Protein AF-A0A6G1EBP2-F1 (afdb_monomer)

Organism: NCBI:txid110450

Nearest PDB structures (foldseek):
  8any-assembly1_J  TM=9.163E-01  e=1.033E-16  Homo sapiens
  6ydw-assembly1_BK  TM=9.156E-01  e=3.494E-16  Sus scrofa
  4v19-assembly1_K  TM=8.948E-01  e=1.352E-14  Sus scrofa
  8fmw-assembly1_AK  TM=9.357E-01  e=6.198E-14  Borreliella burgdorferi B31
  8pk0-assembly1_J  TM=9.100E-01  e=1.624E-09  Homo sapiens

Solvent-accessible surface area (backbone atoms only — not comparable to full-atom values): 14728 Å² total; per-residue (Å²): 136,87,78,75,84,85,62,92,86,60,85,84,64,90,92,67,89,82,83,86,73,71,71,80,77,72,75,65,94,69,53,78,64,53,56,52,55,51,48,55,51,52,53,58,52,60,74,70,65,87,75,82,89,84,85,92,79,84,68,76,73,63,66,62,78,68,63,80,78,81,81,82,85,79,87,86,82,94,77,64,88,67,68,78,77,59,84,66,60,70,72,50,76,47,80,48,80,48,38,24,63,62,59,61,77,46,83,82,50,32,62,74,41,49,81,65,63,45,64,60,68,60,50,30,52,56,51,28,66,72,25,65,88,49,66,68,70,41,61,22,44,36,45,35,41,36,32,77,85,44,47,73,51,73,50,77,43,74,53,54,68,72,56,54,52,28,61,76,63,73,48,92,73,67,40,95,48,47,84,79,40,76,78,43,73,43,49,49,65,59,46,51,55,52,33,57,61,51,36,72,34,85,89,34,59,89,55,56,69,68,59,44,35,53,52,50,49,56,53,32,43,67,36,8,32,45,78,40,83,76,134

Sequence (231 aa):
PGRGPFRPDNPLEAGTVHFLLPQSIFQSESSAVDLACLMNRLTSLAGKGAAGSGANGPSPVEAVFAGKCRSSKVYGMATTLKDAALRKPVLATIRLFVPAGAARPAAPVGPALGFYRLNLMAFCKDFNSRTQKYKAETPMQVTLTAYKDSTFEFVVKSPSVAWFLKKAAGIKTASSRPGHTVVSSLTLRHVYEIAKLKQSDPYCKHMSLEALCKSIIGTANSLGIEIVKDL

InterPro domains:
  IPR000911 Ribosomal protein uL11 [MF_00736] (90-229)
  IPR000911 Ribosomal protein uL11 [PTHR11661] (87-228)
  IPR000911 Ribosomal protein uL11 [SM00649] (94-228)
  IPR000911 Ribosomal protein uL11 [cd00349] (109-227)
  IPR006519 Large ribosomal subunit protein uL11, bacteria [TIGR01632] (88-229)
  IPR020783 Large ribosomal subunit protein uL11, C-terminal [PF00298] (157-227)
  IPR020784 Large ribosomal subunit protein uL11, N-terminal [PF03946] (94-152)
  IPR036769 Large ribosomal subunit protein uL11, C-terminal domain superfamily [G3DSA:1.10.10.250] (155-228)
  IPR036769 Large ribosomal subunit protein uL11, C-terminal domain superfamily [SSF46906] (153-227)
  IPR036796 Large ribosomal subunit protein uL11, N-terminal domain superfamily [G3DSA:3.30.1550.10] (87-154)
  IPR036796 Large ribosomal subunit protein uL11, N-terminal domain superfamily [SSF54747] (88-157)

Structure (mmCIF, N/CA/C/O backbone):
data_AF-A0A6G1EBP2-F1
#
_entry.id   AF-A0A6G1EBP2-F1
#
loop_
_atom_site.group_PDB
_atom_site.id
_atom_site.type_symbol
_atom_site.label_atom_id
_atom_site.label_alt_id
_atom_site.label_comp_id
_atom_site.label_asym_id
_atom_site.label_entity_id
_atom_site.label_seq_id
_atom_site.pdbx_PDB_ins_code
_atom_site.Cartn_x
_atom_site.Cartn_y
_atom_site.Cartn_z
_atom_site.occupancy
_atom_site.B_iso_or_equiv
_atom_site.auth_seq_id
_atom_site.auth_comp_id
_atom_site.auth_asym_id
_atom_site.auth_atom_id
_atom_site.pdbx_PDB_model_num
ATOM 1 N N . PRO A 1 1 ? 30.871 26.037 40.327 1.00 36.53 1 PRO A N 1
ATOM 2 C CA . PRO A 1 1 ? 31.398 24.914 39.512 1.00 36.53 1 PRO A CA 1
ATOM 3 C C . PRO A 1 1 ? 30.316 23.844 39.279 1.00 36.53 1 PRO A C 1
ATOM 5 O O . PRO A 1 1 ? 29.970 23.108 40.198 1.00 36.53 1 PRO A O 1
ATOM 8 N N . GLY A 1 2 ? 29.720 23.817 38.084 1.00 44.97 2 GLY A N 1
ATOM 9 C CA . GLY A 1 2 ? 28.589 22.929 37.794 1.00 44.97 2 GLY A CA 1
ATOM 10 C C . GLY A 1 2 ? 28.989 21.453 37.738 1.00 44.97 2 GLY A C 1
ATOM 11 O O . GLY A 1 2 ? 29.939 21.097 37.044 1.00 44.97 2 GLY A O 1
ATOM 12 N N . ARG A 1 3 ? 28.230 20.588 38.421 1.00 47.72 3 ARG A N 1
ATOM 13 C CA . ARG A 1 3 ? 28.176 19.159 38.086 1.00 47.72 3 ARG A CA 1
ATOM 14 C C . ARG A 1 3 ? 27.095 18.971 37.019 1.00 47.72 3 ARG A C 1
ATOM 16 O O . ARG A 1 3 ? 25.998 19.505 37.160 1.00 47.72 3 ARG A O 1
ATOM 23 N N . GLY A 1 4 ? 27.429 18.256 35.945 1.00 54.91 4 GLY A N 1
ATOM 24 C CA . GLY A 1 4 ? 26.471 17.887 34.899 1.00 54.91 4 GLY A CA 1
ATOM 25 C C . GLY A 1 4 ? 25.414 16.885 35.391 1.00 54.91 4 GLY A C 1
ATOM 26 O O . GLY A 1 4 ? 25.456 16.475 36.555 1.00 54.91 4 GLY A O 1
ATOM 27 N N . PRO A 1 5 ? 24.474 16.467 34.521 1.00 56.97 5 PRO A N 1
ATOM 28 C CA . PRO A 1 5 ? 23.439 15.502 34.883 1.00 56.97 5 PRO A CA 1
ATOM 29 C C . PRO A 1 5 ? 24.042 14.207 35.446 1.00 56.97 5 PRO A C 1
ATOM 31 O O . PRO A 1 5 ? 25.059 13.708 34.959 1.00 56.97 5 PRO A O 1
ATOM 34 N N . PHE A 1 6 ? 23.403 13.688 36.497 1.00 52.94 6 PHE A N 1
ATOM 35 C CA . PHE A 1 6 ? 23.875 12.541 37.271 1.00 52.94 6 PHE A CA 1
ATOM 36 C C . PHE A 1 6 ? 24.000 11.296 36.376 1.00 52.94 6 PHE A C 1
ATOM 38 O O . PHE A 1 6 ? 23.053 10.936 35.675 1.00 52.94 6 PHE A O 1
ATOM 45 N N . ARG A 1 7 ? 25.168 10.644 36.388 1.00 57.47 7 ARG A N 1
ATOM 46 C CA . ARG A 1 7 ? 25.394 9.368 35.690 1.00 57.47 7 ARG A CA 1
ATOM 47 C C . ARG A 1 7 ? 25.041 8.197 36.617 1.00 57.47 7 ARG A C 1
ATOM 49 O O . ARG A 1 7 ? 25.225 8.342 37.826 1.00 57.47 7 ARG A O 1
ATOM 56 N N . PRO A 1 8 ? 24.554 7.063 36.080 1.00 56.25 8 PRO A N 1
ATOM 57 C CA . PRO A 1 8 ? 24.099 5.928 36.890 1.00 56.25 8 PRO A CA 1
ATOM 58 C C . PRO A 1 8 ? 25.212 5.264 37.718 1.00 56.25 8 PRO A C 1
ATOM 60 O O . PRO A 1 8 ? 24.904 4.604 38.701 1.00 56.25 8 PRO A O 1
ATOM 63 N N . ASP A 1 9 ? 26.481 5.474 37.358 1.00 56.81 9 ASP A N 1
ATOM 64 C CA . ASP A 1 9 ? 27.643 4.825 37.986 1.00 56.81 9 ASP A CA 1
ATOM 65 C C . ASP A 1 9 ? 28.268 5.633 39.145 1.00 56.81 9 ASP A C 1
ATOM 67 O O . ASP A 1 9 ? 29.298 5.244 39.695 1.00 56.81 9 ASP A O 1
ATOM 71 N N . ASN A 1 10 ? 27.689 6.783 39.514 1.00 59.28 10 ASN A N 1
ATOM 72 C CA . ASN A 1 10 ? 28.182 7.583 40.639 1.00 59.28 10 ASN A CA 1
ATOM 73 C C . ASN A 1 10 ? 27.798 6.929 41.985 1.00 59.28 10 ASN A C 1
ATOM 75 O O . ASN A 1 10 ? 26.625 6.595 42.169 1.00 59.28 10 ASN A O 1
ATOM 79 N N . PRO A 1 11 ? 28.724 6.811 42.959 1.00 58.03 11 PRO A N 1
ATOM 80 C CA . PRO A 1 11 ? 28.406 6.260 44.274 1.00 58.03 11 PRO A CA 1
ATOM 81 C C . PRO A 1 11 ? 27.372 7.130 45.005 1.00 58.03 11 PRO A C 1
ATOM 83 O O . PRO A 1 11 ? 27.476 8.357 45.030 1.00 58.03 11 PRO A O 1
ATOM 86 N N . LEU A 1 12 ? 26.367 6.478 45.591 1.00 59.78 12 LEU A N 1
ATOM 87 C CA . LEU A 1 12 ? 25.287 7.123 46.338 1.00 59.78 12 LEU A CA 1
ATOM 88 C C . LEU A 1 12 ? 25.767 7.478 47.752 1.00 59.78 12 LEU A C 1
ATOM 90 O O . LEU A 1 12 ? 26.186 6.594 48.499 1.00 59.78 12 LEU A O 1
ATOM 94 N N . GLU A 1 13 ? 25.676 8.751 48.139 1.00 57.00 13 GLU A N 1
ATOM 95 C CA . GLU A 1 13 ? 25.998 9.184 49.504 1.00 57.00 13 GLU A CA 1
ATOM 96 C C . GLU A 1 13 ? 24.804 8.986 50.451 1.00 57.00 13 GLU A C 1
ATOM 98 O O . GLU A 1 13 ? 23.654 9.305 50.131 1.00 57.00 13 GLU A O 1
ATOM 103 N N . ALA A 1 14 ? 25.078 8.446 51.640 1.00 54.03 14 ALA A N 1
ATOM 104 C CA . ALA A 1 14 ? 24.053 8.126 52.626 1.00 54.03 14 ALA A CA 1
ATOM 105 C C . ALA A 1 14 ? 23.357 9.395 53.151 1.00 54.03 14 ALA A C 1
ATOM 107 O O . ALA A 1 14 ? 24.009 10.334 53.599 1.00 54.03 14 ALA A O 1
ATOM 108 N N . GLY A 1 15 ? 22.020 9.399 53.128 1.00 54.75 15 GLY A N 1
ATOM 109 C CA . GLY A 1 15 ? 21.185 10.501 53.627 1.00 54.75 15 GLY A CA 1
ATOM 110 C C . GLY A 1 15 ? 20.466 11.326 52.552 1.00 54.75 15 GLY A C 1
ATOM 111 O O . GLY A 1 15 ? 19.609 12.133 52.901 1.00 54.75 15 GLY A O 1
ATOM 112 N N . THR A 1 16 ? 20.740 11.104 51.260 1.00 53.72 16 THR A N 1
ATOM 113 C CA . THR A 1 16 ? 20.068 11.826 50.160 1.00 53.72 16 THR A CA 1
ATOM 114 C C . THR A 1 16 ? 19.039 10.945 49.445 1.00 53.72 16 THR A C 1
ATOM 116 O O . THR A 1 16 ? 19.361 9.864 48.956 1.00 53.72 16 THR A O 1
ATOM 119 N N . VAL A 1 17 ? 17.787 11.409 49.345 1.00 56.31 17 VAL A N 1
ATOM 120 C CA . VAL A 1 17 ? 16.724 10.704 48.605 1.00 56.31 17 VAL A CA 1
ATOM 121 C C . VAL A 1 17 ? 16.772 11.097 47.128 1.00 56.31 17 VAL A C 1
ATOM 123 O O . VAL A 1 17 ? 16.453 12.228 46.763 1.00 56.31 17 VAL A O 1
ATOM 126 N N . HIS A 1 18 ? 17.152 10.155 46.265 1.00 58.81 18 HIS A N 1
ATOM 127 C CA . HIS A 1 18 ? 17.232 10.370 44.820 1.00 58.81 18 HIS A CA 1
ATOM 128 C C . HIS A 1 18 ? 15.955 9.902 44.106 1.00 58.81 18 HIS A C 1
ATOM 130 O O . HIS A 1 18 ? 15.662 8.709 44.051 1.00 58.81 18 HIS A O 1
ATOM 136 N N . PHE A 1 19 ? 15.222 10.836 43.497 1.00 52.41 19 PHE A N 1
ATOM 137 C CA . PHE A 1 19 ? 14.083 10.523 42.631 1.00 52.41 19 PHE A CA 1
ATOM 138 C C . PHE A 1 19 ? 14.546 10.330 41.180 1.00 52.41 19 PHE A C 1
ATOM 140 O O . PHE A 1 19 ? 14.845 11.296 40.477 1.00 52.41 19 PHE A O 1
ATOM 147 N N . LEU A 1 20 ? 14.590 9.078 40.719 1.00 56.03 20 LEU A N 1
ATOM 148 C CA . LEU A 1 20 ? 14.863 8.748 39.318 1.00 56.03 20 LEU A CA 1
ATOM 149 C C . LEU A 1 20 ? 13.600 8.950 38.469 1.00 56.03 20 LEU A C 1
ATOM 151 O O . LEU A 1 20 ? 12.700 8.112 38.449 1.00 56.03 20 LEU A O 1
ATOM 155 N N . LEU A 1 21 ? 13.544 10.072 37.753 1.00 51.44 21 LEU A N 1
ATOM 156 C CA . LEU A 1 21 ? 12.504 10.349 36.761 1.00 51.44 21 LEU A CA 1
ATOM 157 C C . LEU A 1 21 ? 12.820 9.628 35.434 1.00 51.44 21 LEU A C 1
ATOM 159 O O . LEU A 1 21 ? 13.963 9.681 34.973 1.00 51.44 21 LEU A O 1
ATOM 163 N N . PRO A 1 22 ? 11.837 8.976 34.782 1.00 42.94 22 PRO A N 1
ATOM 164 C CA . PRO A 1 22 ? 12.058 8.304 33.506 1.00 42.94 22 PRO A CA 1
ATOM 165 C C . PRO A 1 22 ? 12.397 9.308 32.392 1.00 42.94 22 PRO A C 1
ATOM 167 O O . PRO A 1 22 ? 11.785 10.372 32.274 1.00 42.94 22 PRO A O 1
ATOM 170 N N . GLN A 1 23 ? 13.346 8.936 31.524 1.00 49.16 23 GLN A N 1
ATOM 171 C CA . GLN A 1 23 ? 13.902 9.790 30.458 1.00 49.16 23 GLN A CA 1
ATOM 172 C C . GLN A 1 23 ? 12.878 10.293 29.419 1.00 49.16 23 GLN A C 1
ATOM 174 O O . GLN A 1 23 ? 13.191 11.185 28.633 1.00 49.16 23 GLN A O 1
ATOM 179 N N . SER A 1 24 ? 11.644 9.783 29.431 1.00 50.09 24 SER A N 1
ATOM 180 C CA . SER A 1 24 ? 10.549 10.194 28.544 1.00 50.09 24 SER A CA 1
ATOM 181 C C . SER A 1 24 ? 10.130 11.664 28.679 1.00 50.09 24 SER A C 1
ATOM 183 O O . SER A 1 24 ? 9.476 12.181 27.781 1.00 50.09 24 SER A O 1
ATOM 185 N N . ILE A 1 25 ? 10.505 12.353 29.764 1.00 44.62 25 ILE A N 1
ATOM 186 C CA . ILE A 1 25 ? 10.260 13.800 29.932 1.00 44.62 25 ILE A CA 1
ATOM 187 C C . ILE A 1 25 ? 11.296 14.648 29.162 1.00 44.62 25 ILE A C 1
ATOM 189 O O . ILE A 1 25 ? 11.034 15.804 28.853 1.00 44.62 25 ILE A O 1
ATOM 193 N N . PHE A 1 26 ? 12.455 14.082 28.803 1.00 42.59 26 PHE A N 1
ATOM 194 C CA . PHE A 1 26 ? 13.571 14.814 28.185 1.00 42.59 26 PHE A CA 1
ATOM 195 C C . PHE A 1 26 ? 13.628 14.725 26.647 1.00 42.59 26 PHE A C 1
ATOM 197 O O . PHE A 1 26 ? 14.563 15.238 26.038 1.00 42.59 26 PHE A O 1
ATOM 204 N N . GLN A 1 27 ? 12.638 14.091 26.006 1.00 43.72 27 GLN A N 1
ATOM 205 C CA . GLN A 1 27 ? 12.542 13.949 24.543 1.00 43.72 27 GLN A CA 1
ATOM 206 C C . GLN A 1 27 ? 11.480 14.872 23.920 1.00 43.72 27 GLN A C 1
ATOM 208 O O . GLN A 1 27 ? 10.660 14.447 23.108 1.00 43.72 27 GLN A O 1
ATOM 213 N N . SER A 1 28 ? 11.520 16.160 24.265 1.00 43.31 28 SER A N 1
ATOM 214 C CA . SER A 1 28 ? 10.982 17.213 23.399 1.00 43.31 28 SER A CA 1
ATOM 215 C C . SER A 1 28 ? 12.139 18.016 22.817 1.00 43.31 28 SER A C 1
ATOM 217 O O . SER A 1 28 ? 12.876 18.666 23.558 1.00 43.31 28 SER A O 1
ATOM 219 N N . GLU A 1 29 ? 12.278 17.989 21.494 1.00 46.41 29 GLU A N 1
ATOM 220 C CA . GLU A 1 29 ? 13.210 18.829 20.740 1.00 46.41 29 GLU A CA 1
ATOM 221 C C . GLU A 1 29 ? 12.797 20.310 20.839 1.00 46.41 29 GLU A C 1
ATOM 223 O O . GLU A 1 29 ? 12.166 20.862 19.942 1.00 46.41 29 GLU A O 1
ATOM 228 N N . SER A 1 30 ? 13.147 20.974 21.941 1.00 46.75 30 SER A N 1
ATOM 229 C CA . SER A 1 30 ? 13.201 22.435 22.005 1.00 46.75 30 SER A CA 1
ATOM 230 C C . SER A 1 30 ? 14.637 22.860 21.735 1.00 46.75 30 SER A C 1
ATOM 232 O O . SER A 1 30 ? 15.524 22.606 22.557 1.00 46.75 30 SER A O 1
ATOM 234 N N . SER A 1 31 ? 14.882 23.477 20.579 1.00 43.81 31 SER A N 1
ATOM 235 C CA . SER A 1 31 ? 16.223 23.935 20.222 1.00 43.81 31 SER A CA 1
ATOM 236 C C . SER A 1 31 ? 16.724 24.965 21.246 1.00 43.81 31 SER A C 1
ATOM 238 O O . SER A 1 31 ? 15.936 25.704 21.841 1.00 43.81 31 SER A O 1
ATOM 240 N N . ALA A 1 32 ? 18.042 25.071 21.442 1.00 50.41 32 ALA A N 1
ATOM 241 C CA . ALA A 1 32 ? 18.610 26.073 22.356 1.00 50.41 32 ALA A CA 1
ATOM 242 C C . ALA A 1 32 ? 18.236 27.525 21.968 1.00 50.41 32 ALA A C 1
ATOM 244 O O . ALA A 1 32 ? 18.259 28.423 22.810 1.00 50.41 32 ALA A O 1
ATOM 245 N N . VAL A 1 33 ? 17.843 27.741 20.707 1.00 51.41 33 VAL A N 1
ATOM 246 C CA . VAL A 1 33 ? 17.358 29.020 20.175 1.00 51.41 33 VAL A CA 1
ATOM 247 C C . VAL A 1 33 ? 15.967 29.366 20.723 1.00 51.41 33 VAL A C 1
ATOM 249 O O . VAL A 1 33 ? 15.712 30.525 21.057 1.00 51.41 33 VAL A O 1
ATOM 252 N N . ASP A 1 34 ? 15.084 28.375 20.880 1.00 49.78 34 ASP A N 1
ATOM 253 C CA . ASP A 1 34 ? 13.712 28.584 21.357 1.00 49.78 34 ASP A CA 1
ATOM 254 C C . ASP A 1 34 ? 13.680 29.006 22.827 1.00 49.78 34 ASP A C 1
ATOM 256 O O . ASP A 1 34 ? 13.001 29.974 23.169 1.00 49.78 34 ASP A O 1
ATOM 260 N N . LEU A 1 35 ? 14.466 28.355 23.693 1.00 54.72 35 LEU A N 1
ATOM 261 C CA . LEU A 1 35 ? 14.556 28.731 25.109 1.00 54.72 35 LEU A CA 1
ATOM 262 C C . LEU A 1 35 ? 15.124 30.145 25.298 1.00 54.72 35 LEU A C 1
ATOM 264 O O . LEU A 1 35 ? 14.583 30.909 26.094 1.00 54.72 35 LEU A O 1
ATOM 268 N N . ALA A 1 36 ? 16.149 30.534 24.534 1.00 53.91 36 ALA A N 1
ATOM 269 C CA . ALA A 1 36 ? 16.692 31.893 24.582 1.00 53.91 36 ALA A CA 1
ATOM 270 C C . ALA A 1 36 ? 15.679 32.944 24.083 1.00 53.91 36 ALA A C 1
ATOM 272 O O . ALA A 1 36 ? 15.511 33.997 24.703 1.00 53.91 36 ALA A O 1
ATOM 273 N N . CYS A 1 37 ? 14.949 32.657 22.998 1.00 53.19 37 CYS A N 1
ATOM 274 C CA . CYS A 1 37 ? 13.919 33.558 22.478 1.00 53.19 37 CYS A CA 1
ATOM 275 C C . CYS A 1 37 ? 12.726 33.692 23.444 1.00 53.19 37 CYS A C 1
ATOM 277 O O . CYS A 1 37 ? 12.192 34.789 23.627 1.00 53.19 37 CYS A O 1
ATOM 279 N N . LEU A 1 38 ? 12.333 32.596 24.099 1.00 54.25 38 LEU A N 1
ATOM 280 C CA . LEU A 1 38 ? 11.244 32.557 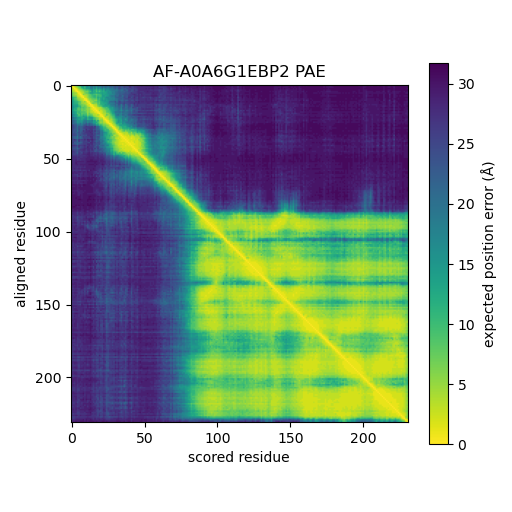25.074 1.00 54.25 38 LEU A CA 1
ATOM 281 C C . LEU A 1 38 ? 11.632 33.296 26.365 1.00 54.25 38 LEU A C 1
ATOM 283 O O . LEU A 1 38 ? 10.852 34.123 26.838 1.00 54.25 38 LEU A O 1
ATOM 287 N N . MET A 1 39 ? 12.858 33.109 26.867 1.00 62.12 39 MET A N 1
ATOM 288 C CA . MET A 1 39 ? 13.383 33.875 28.005 1.00 62.12 39 MET A CA 1
ATOM 289 C C . MET A 1 39 ? 13.427 35.376 27.703 1.00 62.12 39 MET A C 1
ATOM 291 O O . MET A 1 39 ? 12.854 36.153 28.460 1.00 62.12 39 MET A O 1
ATOM 295 N N . ASN A 1 40 ? 13.968 35.792 26.553 1.00 64.25 40 ASN A N 1
ATOM 296 C CA . ASN A 1 40 ? 14.007 37.211 26.178 1.00 64.25 40 ASN A CA 1
ATOM 297 C C . ASN A 1 40 ? 12.600 37.832 26.038 1.00 64.25 40 ASN A C 1
ATOM 299 O O . ASN A 1 40 ? 12.399 38.996 26.393 1.00 64.25 40 ASN A O 1
ATOM 303 N N . ARG A 1 41 ? 11.596 37.066 25.582 1.00 55.28 41 ARG A N 1
ATOM 304 C CA . ARG A 1 41 ? 10.187 37.510 25.581 1.00 55.28 41 ARG A CA 1
ATOM 305 C C . ARG A 1 41 ? 9.610 37.631 26.991 1.00 55.28 41 ARG A C 1
ATOM 307 O O . ARG A 1 41 ? 8.916 38.608 27.259 1.00 55.28 41 ARG A O 1
ATOM 314 N N . LEU A 1 42 ? 9.905 36.696 27.895 1.00 51.50 42 LEU A N 1
ATOM 315 C CA . LEU A 1 42 ? 9.466 36.770 29.294 1.00 51.50 42 LEU A CA 1
ATOM 316 C C . LEU A 1 42 ? 10.104 37.958 30.027 1.00 51.50 42 LEU A C 1
ATOM 318 O O . LEU A 1 42 ? 9.389 38.713 30.684 1.00 51.50 42 LEU A O 1
ATOM 322 N N . THR A 1 43 ? 11.406 38.205 29.849 1.00 63.56 43 THR A N 1
ATOM 323 C CA . THR A 1 43 ? 12.085 39.383 30.417 1.00 63.56 43 THR A CA 1
ATOM 324 C C . THR A 1 43 ? 11.510 40.689 29.856 1.00 63.56 43 THR A C 1
ATOM 326 O O . THR A 1 43 ? 11.279 41.632 30.610 1.00 63.56 43 THR A O 1
ATOM 329 N N . SER A 1 44 ? 11.184 40.736 28.556 1.00 53.31 44 SER A N 1
ATOM 330 C CA . SER A 1 44 ? 10.524 41.895 27.933 1.00 53.31 44 SER A CA 1
ATOM 331 C C . SER A 1 44 ? 9.108 42.161 28.459 1.00 53.31 44 SER A C 1
ATOM 333 O O . SER A 1 44 ? 8.657 43.306 28.391 1.00 53.31 44 SER A O 1
ATOM 335 N N . LEU A 1 45 ? 8.391 41.139 28.934 1.00 53.44 45 LEU A N 1
ATOM 336 C CA . LEU A 1 45 ? 7.067 41.296 29.541 1.00 53.44 45 LEU A CA 1
ATOM 337 C C . LEU A 1 45 ? 7.181 41.719 31.011 1.00 53.44 45 LEU A C 1
ATOM 339 O O . LEU A 1 45 ? 6.483 42.641 31.426 1.00 53.44 45 LEU A O 1
ATOM 343 N N . ALA A 1 46 ? 8.118 41.136 31.765 1.00 52.78 46 ALA A N 1
ATOM 344 C CA . ALA A 1 46 ? 8.410 41.542 33.141 1.00 52.78 46 ALA A CA 1
ATOM 345 C C . ALA A 1 46 ? 8.854 43.017 33.230 1.00 52.78 46 ALA A C 1
ATOM 347 O O . ALA A 1 46 ? 8.373 43.758 34.084 1.00 52.78 46 ALA A O 1
ATOM 348 N N . GLY A 1 47 ? 9.690 43.480 32.292 1.00 46.22 47 GLY A N 1
ATOM 349 C CA . GLY A 1 47 ? 10.147 44.875 32.226 1.00 46.22 47 GLY A CA 1
ATOM 350 C C . GLY A 1 47 ? 9.053 45.916 31.936 1.00 46.22 47 GLY A C 1
ATOM 351 O O . GLY A 1 47 ? 9.290 47.104 32.127 1.00 46.22 47 GLY A O 1
ATOM 352 N N . LYS A 1 48 ? 7.853 45.501 31.503 1.00 44.69 48 LYS A N 1
ATOM 353 C CA . LYS A 1 48 ? 6.691 46.387 31.286 1.00 44.69 48 LYS A CA 1
ATOM 354 C C . LYS A 1 48 ? 5.665 46.367 32.430 1.00 44.69 48 LYS A C 1
ATOM 356 O O . LYS A 1 48 ? 4.647 47.041 32.324 1.00 44.69 48 LYS A O 1
ATOM 361 N N . GLY A 1 49 ? 5.924 45.631 33.514 1.00 38.28 49 GLY A N 1
ATOM 362 C CA . GLY A 1 49 ? 4.993 45.449 34.638 1.00 38.28 49 GLY A CA 1
ATOM 363 C C . GLY A 1 49 ? 5.137 46.427 35.813 1.00 38.28 49 GLY A C 1
ATOM 364 O O . GLY A 1 49 ? 4.525 46.200 36.851 1.00 38.28 49 GLY A O 1
ATOM 365 N N . ALA A 1 50 ? 5.949 47.483 35.700 1.00 39.59 50 ALA A N 1
ATOM 366 C CA . ALA A 1 50 ? 6.307 48.360 36.822 1.00 39.59 50 ALA A CA 1
ATOM 367 C C . ALA A 1 50 ? 5.572 49.720 36.827 1.00 39.59 50 ALA A C 1
ATOM 369 O O . ALA A 1 50 ? 6.215 50.766 36.890 1.00 39.59 50 ALA A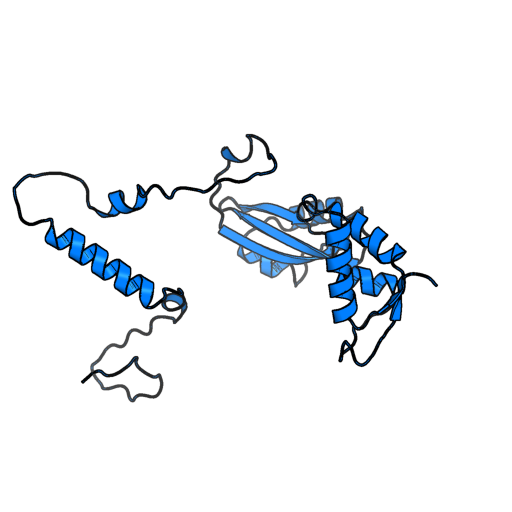 O 1
ATOM 370 N N . ALA A 1 51 ? 4.232 49.714 36.780 1.00 31.64 51 ALA A N 1
ATOM 371 C CA . ALA A 1 51 ? 3.399 50.863 37.168 1.00 31.64 51 ALA A CA 1
ATOM 372 C C . ALA A 1 51 ? 1.927 50.465 37.436 1.00 31.64 51 ALA A C 1
ATOM 374 O O . ALA A 1 51 ? 1.236 50.037 36.520 1.00 31.64 51 ALA A O 1
ATOM 375 N N . GLY A 1 52 ? 1.435 50.709 38.659 1.00 28.19 52 GLY A N 1
ATOM 376 C CA . GLY A 1 52 ? 0.011 50.990 38.927 1.00 28.19 52 GLY A CA 1
ATOM 377 C C . GLY A 1 52 ? -0.980 49.823 39.108 1.00 28.19 52 GLY A C 1
ATOM 378 O O . GLY A 1 52 ? -1.551 49.340 38.143 1.00 28.19 52 GLY A O 1
ATOM 379 N N . SER A 1 53 ? -1.282 49.511 40.378 1.00 28.06 53 SER A N 1
ATOM 380 C CA . SER A 1 53 ? -2.630 49.264 40.958 1.00 28.06 53 SER A CA 1
ATOM 381 C C . SER A 1 53 ? -3.707 48.419 40.236 1.00 28.06 53 SER A C 1
ATOM 383 O O . SER A 1 53 ? -4.151 48.768 39.148 1.00 28.06 53 SER A O 1
ATOM 385 N N . GLY A 1 54 ? -4.354 47.507 40.981 1.00 27.94 54 GLY A N 1
ATOM 386 C CA . GLY A 1 54 ? -5.785 47.198 40.776 1.00 27.94 54 GLY A CA 1
ATOM 387 C C . GLY A 1 54 ? -6.179 45.719 40.874 1.00 27.94 54 GLY A C 1
ATOM 388 O O . GLY A 1 54 ? -5.624 44.873 40.189 1.00 27.94 54 GLY A O 1
ATOM 389 N N . ALA A 1 55 ? -7.156 45.417 41.729 1.00 36.09 55 ALA A N 1
ATOM 390 C CA . ALA A 1 55 ? -7.622 44.073 42.074 1.00 36.09 55 ALA A CA 1
ATOM 391 C C . ALA A 1 55 ? -8.370 43.291 40.961 1.00 36.09 55 ALA A C 1
ATOM 393 O O . ALA A 1 55 ? -9.009 43.876 40.094 1.00 36.09 55 ALA A O 1
ATOM 394 N N . ASN A 1 56 ? -8.406 41.961 41.140 1.00 42.06 56 ASN A N 1
ATOM 395 C CA . 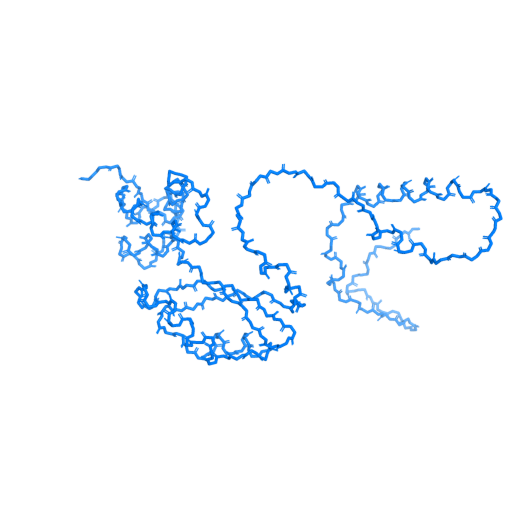ASN A 1 56 ? -9.365 40.978 40.597 1.00 42.06 56 ASN A CA 1
ATOM 396 C C . ASN A 1 56 ? -9.401 40.725 39.070 1.00 42.06 56 ASN A C 1
ATOM 398 O O . ASN A 1 56 ? -10.156 41.346 38.327 1.00 42.06 56 ASN A O 1
ATOM 402 N N . GLY A 1 57 ? -8.701 39.668 38.638 1.00 38.06 57 GLY A N 1
ATOM 403 C CA . GLY A 1 57 ? -8.843 39.016 37.326 1.00 38.06 57 GLY A CA 1
ATOM 404 C C . GLY A 1 57 ? -8.161 37.632 37.308 1.00 38.06 57 GLY A C 1
ATOM 405 O O . GLY A 1 57 ? -7.273 37.401 38.133 1.00 38.06 57 GLY A O 1
ATOM 406 N N . PRO A 1 58 ? -8.572 36.687 36.436 1.00 38.25 58 PRO A N 1
ATOM 407 C CA . PRO A 1 58 ? -8.048 35.318 36.431 1.00 38.25 58 PRO A CA 1
ATOM 408 C C . PRO A 1 58 ? -6.587 35.220 35.955 1.00 38.25 58 PRO A C 1
ATOM 410 O O . PRO A 1 58 ? -6.054 36.093 35.272 1.00 38.25 58 PRO A O 1
ATOM 413 N N . SER A 1 59 ? -5.926 34.131 36.354 1.00 42.84 59 SER A N 1
ATOM 414 C CA . SER A 1 59 ? -4.475 33.936 36.239 1.00 42.84 59 SER A CA 1
ATOM 415 C C . SER A 1 59 ? -3.935 33.905 34.792 1.00 42.84 59 SER A C 1
ATOM 417 O O . SER A 1 59 ? -4.588 33.352 33.905 1.00 42.84 59 SER A O 1
ATOM 419 N N . PRO A 1 60 ? -2.689 34.371 34.547 1.00 45.38 60 PRO A N 1
ATOM 420 C CA . PRO A 1 60 ? -2.129 34.598 33.203 1.00 45.38 60 PRO A CA 1
ATOM 421 C C . PRO A 1 60 ? -1.923 33.349 32.321 1.00 45.38 60 PRO A C 1
ATOM 423 O O . PRO A 1 60 ? -1.527 33.482 31.164 1.00 45.38 60 PRO A O 1
ATOM 426 N N . VAL A 1 61 ? -2.205 32.142 32.821 1.00 44.81 61 VAL A N 1
ATOM 427 C CA . VAL A 1 61 ? -2.157 30.891 32.041 1.00 44.81 61 VAL A CA 1
ATOM 428 C C . VAL A 1 61 ? -3.248 30.807 30.966 1.00 44.81 61 VAL A C 1
ATOM 430 O O . VAL A 1 61 ? -3.018 30.197 29.923 1.00 44.81 61 VAL A O 1
ATOM 433 N N . GLU A 1 62 ? -4.401 31.458 31.151 1.00 41.62 62 GLU A N 1
ATOM 434 C CA . GLU A 1 62 ? -5.490 31.430 30.156 1.00 41.62 62 GLU A CA 1
ATOM 435 C C . GLU A 1 62 ? -5.193 32.309 28.927 1.00 41.62 62 GLU A C 1
ATOM 437 O O . GLU A 1 62 ? -5.546 31.957 27.799 1.00 41.62 62 GLU A O 1
ATOM 442 N N . ALA A 1 63 ? -4.451 33.408 29.108 1.00 41.41 63 ALA A N 1
ATOM 443 C CA . ALA A 1 63 ? -4.071 34.314 28.021 1.00 41.41 63 ALA A CA 1
ATOM 444 C C . ALA A 1 63 ? -3.130 33.662 26.985 1.00 41.41 63 ALA A C 1
ATOM 446 O O . ALA A 1 63 ? -3.115 34.064 25.821 1.00 41.41 63 ALA A O 1
ATOM 447 N N . VAL A 1 64 ? -2.378 32.626 27.379 1.00 45.59 64 VAL A N 1
ATOM 448 C CA . VAL A 1 64 ? -1.461 31.890 26.489 1.00 45.59 64 VAL A CA 1
ATOM 449 C C . VAL A 1 64 ? -2.231 31.066 25.448 1.00 45.59 64 VAL A C 1
ATOM 451 O O . VAL A 1 64 ? -1.828 31.007 24.286 1.00 45.59 64 VAL A O 1
ATOM 454 N N . PHE A 1 65 ? -3.379 30.486 25.818 1.00 37.69 65 PHE A N 1
ATOM 455 C CA . PHE A 1 65 ? -4.195 29.665 24.911 1.00 37.69 65 PHE A CA 1
ATOM 456 C C . PHE A 1 65 ? -5.074 30.476 23.942 1.00 37.69 65 PHE A C 1
ATOM 458 O O . PHE A 1 65 ? -5.550 29.930 22.947 1.00 37.69 65 PHE A O 1
ATOM 465 N N . ALA A 1 66 ? -5.226 31.788 24.153 1.00 35.84 66 ALA A N 1
ATOM 466 C CA . ALA A 1 66 ? -5.886 32.698 23.209 1.00 35.84 66 ALA A CA 1
ATOM 467 C C . ALA A 1 66 ? -4.982 33.131 22.022 1.00 35.84 66 ALA A C 1
ATOM 469 O O . ALA A 1 66 ? -5.403 33.902 21.152 1.00 35.84 66 ALA A O 1
ATOM 470 N N . GLY A 1 67 ? -3.734 32.642 21.968 1.00 31.66 67 GLY A N 1
ATOM 471 C CA . GLY A 1 67 ? -2.706 32.992 20.981 1.00 31.66 67 GLY A CA 1
ATOM 472 C C . GLY A 1 67 ? -3.023 32.576 19.537 1.00 31.66 67 GLY A C 1
ATOM 473 O O . GLY A 1 67 ? -2.639 31.505 19.069 1.00 31.66 67 GLY A O 1
ATOM 474 N N . LYS A 1 68 ? -3.679 33.475 18.800 1.00 34.47 68 LYS A N 1
ATOM 475 C CA . LYS A 1 68 ? -4.151 33.325 17.411 1.00 34.47 68 LYS A CA 1
ATOM 476 C C . LYS A 1 68 ? -3.018 33.076 16.391 1.00 34.47 68 LYS A C 1
ATOM 478 O O . LYS A 1 68 ? -2.556 34.002 15.721 1.00 34.47 68 LYS A O 1
ATOM 483 N N . CYS A 1 69 ? -2.599 31.819 16.225 1.00 27.42 69 CYS A N 1
ATOM 484 C CA . CYS A 1 69 ? -1.678 31.420 15.154 1.00 27.42 69 CYS A CA 1
ATOM 485 C C . CYS A 1 69 ? -2.332 31.596 13.774 1.00 27.42 69 CYS A C 1
ATOM 487 O O . CYS A 1 69 ? -3.351 30.982 13.454 1.00 27.42 69 CYS A O 1
ATOM 489 N N . ARG A 1 70 ? -1.736 32.461 12.948 1.00 30.36 70 ARG A N 1
ATOM 490 C CA . ARG A 1 70 ? -2.203 32.763 11.590 1.00 30.36 70 ARG A CA 1
ATOM 491 C C . ARG A 1 70 ? -1.847 31.614 10.646 1.00 30.36 70 ARG A C 1
ATOM 493 O O . ARG A 1 70 ? -0.705 31.492 10.222 1.00 30.36 70 ARG A O 1
ATOM 500 N N . SER A 1 71 ? -2.842 30.797 10.309 1.00 27.91 71 SER A N 1
ATOM 501 C CA . SER A 1 71 ? -2.736 29.791 9.250 1.00 27.91 71 SER A CA 1
ATOM 502 C C . SER A 1 71 ? -2.583 30.467 7.883 1.00 27.91 71 SER A C 1
ATOM 504 O O . SER A 1 71 ? -3.476 31.191 7.435 1.00 27.91 71 SER A O 1
ATOM 506 N N . SER A 1 72 ? -1.464 30.210 7.207 1.00 29.94 72 SER A N 1
ATOM 507 C CA . SER A 1 72 ? -1.318 30.449 5.773 1.00 29.94 72 SER A CA 1
ATOM 508 C C . SER A 1 72 ? -2.061 29.354 4.999 1.00 29.94 72 SER A C 1
ATOM 510 O O . SER A 1 72 ? -1.736 28.170 5.065 1.00 29.94 72 SER A O 1
ATOM 512 N N . LYS A 1 73 ? -3.097 29.779 4.272 1.00 25.45 73 LYS A N 1
ATOM 513 C CA . LYS A 1 73 ? -3.898 28.965 3.349 1.00 25.45 73 LYS A CA 1
ATOM 514 C C . LYS A 1 73 ? -3.067 28.369 2.209 1.00 25.45 73 LYS A C 1
ATOM 516 O O . LYS A 1 73 ? -2.216 29.048 1.647 1.00 25.45 73 LYS A O 1
ATOM 521 N N . VAL A 1 74 ? -3.510 27.190 1.771 1.00 27.02 74 VAL A N 1
ATOM 522 C CA . VAL A 1 74 ? -3.708 26.769 0.368 1.00 27.02 74 VAL A CA 1
ATOM 523 C C . VAL A 1 74 ? -4.748 25.624 0.375 1.00 27.02 74 VAL A C 1
ATOM 525 O O . VAL A 1 74 ? -5.123 25.147 1.447 1.00 27.02 74 VAL A O 1
ATOM 528 N N . TYR A 1 75 ? -5.305 25.243 -0.778 1.00 29.80 75 TYR A N 1
ATOM 529 C CA . TYR A 1 75 ? -6.312 24.170 -0.881 1.00 29.80 75 TYR A CA 1
ATOM 530 C C . TYR A 1 75 ? -5.672 22.765 -0.851 1.00 29.80 75 TYR A C 1
ATOM 532 O O . TYR A 1 75 ? -4.504 22.616 -1.190 1.00 29.80 75 TYR A O 1
ATOM 540 N N . GLY A 1 76 ? -6.366 21.686 -0.472 1.00 27.50 76 GLY A N 1
ATOM 541 C CA . GLY A 1 76 ? -7.785 21.544 -0.126 1.00 27.50 76 GLY A CA 1
ATOM 542 C C . GLY A 1 76 ? -8.464 20.429 -0.934 1.00 27.50 76 GLY A C 1
ATOM 543 O O . GLY A 1 76 ? -8.378 20.401 -2.157 1.00 27.50 76 GLY A O 1
ATOM 544 N N . MET A 1 77 ? -9.192 19.537 -0.260 1.00 28.34 77 MET A N 1
ATOM 545 C CA . MET A 1 77 ? -10.275 18.765 -0.875 1.00 28.34 77 MET A CA 1
ATOM 546 C C . MET A 1 77 ? -11.340 18.470 0.183 1.00 28.34 77 MET A C 1
ATOM 548 O O . MET A 1 77 ? -11.015 18.192 1.334 1.00 28.34 77 MET A O 1
ATOM 552 N N . ALA A 1 78 ? -12.608 18.623 -0.191 1.00 34.06 78 ALA A N 1
ATOM 553 C CA . ALA A 1 78 ? -13.707 18.690 0.761 1.00 34.06 78 ALA A CA 1
ATOM 554 C C . ALA A 1 78 ? -14.065 17.316 1.345 1.00 34.06 78 ALA A C 1
ATOM 556 O O . ALA A 1 78 ? -14.404 16.394 0.601 1.00 34.06 78 ALA A O 1
ATOM 557 N N . THR A 1 79 ? -14.114 17.226 2.675 1.00 34.34 79 THR A N 1
ATOM 558 C CA . THR A 1 79 ? -14.977 16.264 3.362 1.00 34.34 79 THR A CA 1
ATOM 559 C C . THR A 1 79 ? -16.027 16.998 4.191 1.00 34.34 79 THR A C 1
ATOM 561 O O . THR A 1 7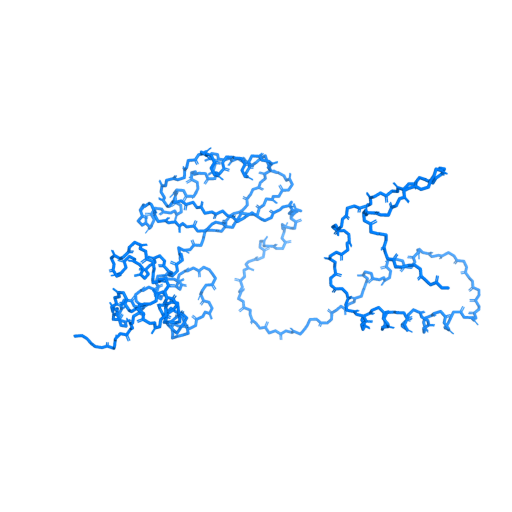9 ? -15.826 18.070 4.755 1.00 34.34 79 THR A O 1
ATOM 564 N N . THR A 1 80 ? -17.214 16.422 4.110 1.00 32.25 80 THR A N 1
ATOM 565 C CA . THR A 1 80 ? -18.523 16.846 4.596 1.00 32.25 80 THR A CA 1
ATOM 566 C C . THR A 1 80 ? -18.591 17.434 6.009 1.00 32.25 80 THR A C 1
ATOM 568 O O . THR A 1 80 ? -17.908 16.985 6.921 1.00 32.25 80 THR A O 1
ATOM 571 N N . LEU A 1 81 ? -19.600 18.291 6.224 1.00 37.56 81 LEU A N 1
ATOM 572 C CA . LEU A 1 81 ? -20.044 18.875 7.508 1.00 37.56 81 LEU A CA 1
ATOM 573 C C . LEU A 1 81 ? -20.333 17.874 8.659 1.00 37.56 81 LEU A C 1
ATOM 575 O O . LEU A 1 81 ? -20.696 18.294 9.754 1.00 37.56 81 LEU A O 1
ATOM 579 N N . LYS A 1 82 ? -20.163 16.565 8.443 1.00 39.69 82 LYS A N 1
ATOM 580 C CA . LYS A 1 82 ? -20.211 15.526 9.482 1.00 39.69 82 LYS A CA 1
ATOM 581 C C . LYS A 1 82 ? -18.945 15.506 10.350 1.00 39.69 82 LYS A C 1
ATOM 583 O O . LYS A 1 82 ? -19.035 15.203 11.536 1.00 39.69 82 LYS A O 1
ATOM 588 N N . ASP A 1 83 ? -17.797 15.902 9.799 1.00 42.28 83 ASP A N 1
ATOM 589 C CA . ASP A 1 83 ? -16.491 15.756 10.464 1.00 42.28 83 ASP A CA 1
ATOM 590 C C . ASP A 1 83 ? -16.291 16.770 11.610 1.00 42.28 83 ASP A C 1
ATOM 592 O O . ASP A 1 83 ? -15.524 16.537 12.543 1.00 42.28 83 ASP A O 1
ATOM 596 N N . ALA A 1 84 ? -17.028 17.887 11.591 1.00 41.72 84 ALA A N 1
ATOM 597 C CA . ALA A 1 84 ? -17.000 18.895 12.653 1.00 41.72 84 ALA A CA 1
ATOM 598 C C . ALA A 1 84 ? -17.794 18.486 13.912 1.00 41.72 84 ALA A C 1
ATOM 600 O O . ALA A 1 84 ? -17.519 18.999 14.997 1.00 41.72 84 ALA A O 1
ATOM 601 N N . ALA A 1 85 ? -18.758 17.566 13.785 1.00 44.56 85 ALA A N 1
ATOM 602 C CA . ALA A 1 85 ? -19.664 17.171 14.868 1.00 44.56 85 ALA A CA 1
ATOM 603 C C . ALA A 1 85 ? -19.054 16.152 15.851 1.00 44.56 85 ALA A C 1
ATOM 605 O O . ALA A 1 85 ? -19.636 15.876 16.897 1.00 44.56 85 ALA A O 1
ATOM 606 N N . LEU A 1 86 ? -17.892 15.575 15.523 1.00 54.91 86 LEU A N 1
ATOM 607 C CA . LEU A 1 86 ? -17.309 14.433 16.230 1.00 54.91 86 LEU A CA 1
ATOM 608 C C . LEU A 1 86 ? -15.840 14.671 16.605 1.00 54.91 86 LEU A C 1
ATOM 610 O O . LEU A 1 86 ? -14.958 13.877 16.281 1.00 54.91 86 LEU A O 1
ATOM 614 N N . ARG A 1 87 ? -15.570 15.710 17.410 1.00 53.69 87 ARG A N 1
ATOM 615 C CA . ARG A 1 87 ? -14.328 15.780 18.211 1.00 53.69 87 ARG A CA 1
ATOM 616 C C . ARG A 1 87 ? -14.368 14.775 19.370 1.00 53.69 87 ARG A C 1
ATOM 618 O O . ARG A 1 87 ? -14.245 15.141 20.537 1.00 53.69 87 ARG A O 1
ATOM 625 N N . LYS A 1 88 ? -14.549 13.494 19.044 1.00 70.06 88 LYS A N 1
ATOM 626 C CA . LYS A 1 88 ? -14.390 12.396 19.995 1.00 70.06 88 LYS A CA 1
ATOM 627 C C . LYS A 1 88 ? -12.940 12.384 20.487 1.00 70.06 88 LYS A C 1
ATOM 629 O O . LYS A 1 88 ? -12.029 12.441 19.657 1.00 70.06 88 LYS A O 1
ATOM 634 N N . PRO A 1 89 ? -12.689 12.292 21.801 1.00 76.38 89 PRO A N 1
ATOM 635 C CA . PRO A 1 89 ? -11.333 12.218 22.321 1.00 76.38 89 PRO A CA 1
ATOM 636 C C . PRO A 1 89 ? -10.663 10.919 21.850 1.00 76.38 89 PRO A C 1
ATOM 638 O O . PRO A 1 89 ? -11.050 9.815 22.245 1.00 76.38 89 PRO A O 1
ATOM 641 N N . VAL A 1 90 ? -9.655 11.065 20.990 1.00 82.00 90 VAL A N 1
ATOM 642 C CA . VAL A 1 90 ? -8.804 9.966 20.519 1.00 82.00 90 VAL A CA 1
ATOM 643 C C . VAL A 1 90 ? -7.943 9.474 21.685 1.00 82.00 90 VAL A C 1
ATOM 645 O O . VAL A 1 90 ? -7.336 10.278 22.390 1.00 82.00 90 VAL A O 1
ATOM 648 N N . LEU A 1 91 ? -7.895 8.157 21.890 1.00 83.00 91 LEU A N 1
ATOM 649 C CA . LEU A 1 91 ? -6.973 7.506 22.823 1.00 83.00 91 LEU A CA 1
ATOM 650 C C . LEU A 1 91 ? -5.612 7.260 22.172 1.00 83.00 91 LEU A C 1
ATOM 652 O O . LEU A 1 91 ? -4.582 7.626 22.728 1.00 83.00 91 LEU A O 1
ATOM 656 N N . ALA A 1 92 ? -5.614 6.601 21.012 1.00 82.81 92 ALA A N 1
ATOM 657 C CA . ALA A 1 92 ? -4.402 6.183 20.321 1.00 82.81 92 ALA A CA 1
ATOM 658 C C . ALA A 1 92 ? -4.663 5.910 18.835 1.00 82.81 92 A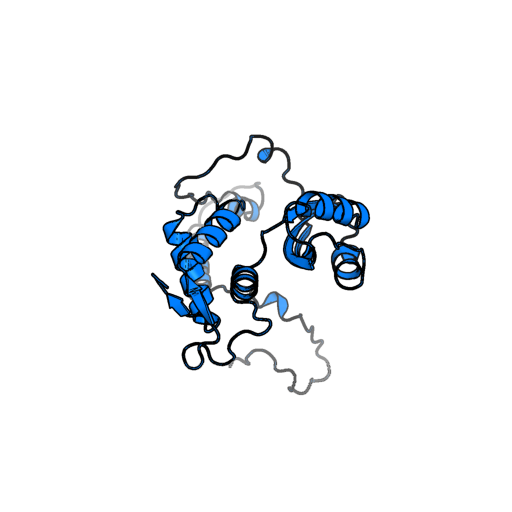LA A C 1
ATOM 660 O O . ALA A 1 92 ? -5.765 5.518 18.441 1.00 82.81 92 ALA A O 1
ATOM 661 N N . THR A 1 93 ? -3.606 6.038 18.033 1.00 85.75 93 THR A N 1
ATOM 662 C CA . THR A 1 93 ? -3.589 5.638 16.621 1.00 85.75 93 THR A CA 1
ATOM 663 C C . THR A 1 93 ? -2.640 4.457 16.449 1.00 85.75 93 THR A C 1
ATOM 665 O O . THR A 1 93 ? -1.435 4.573 16.669 1.00 85.75 93 THR A O 1
ATOM 668 N N . ILE A 1 94 ? -3.181 3.315 16.039 1.00 86.44 94 ILE A N 1
ATOM 669 C CA . ILE A 1 94 ? -2.492 2.027 15.952 1.00 86.44 94 ILE A CA 1
ATOM 670 C C . ILE A 1 94 ? -2.241 1.705 14.475 1.00 86.44 94 ILE A C 1
ATOM 672 O O . ILE A 1 94 ? -3.113 1.887 13.623 1.00 86.44 94 ILE A O 1
ATOM 676 N N . ARG A 1 95 ? -1.038 1.221 14.149 1.00 86.62 95 ARG A N 1
ATOM 677 C CA . ARG A 1 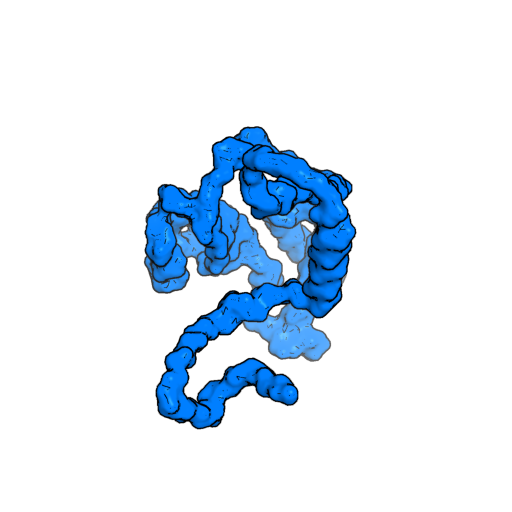95 ? -0.663 0.796 12.791 1.00 86.62 95 ARG A CA 1
ATOM 678 C C . ARG A 1 95 ? -0.393 -0.704 12.799 1.00 86.62 95 ARG A C 1
ATOM 680 O O . ARG A 1 95 ? 0.500 -1.151 13.508 1.00 86.62 95 ARG A O 1
ATOM 687 N N . LEU A 1 96 ? -1.158 -1.458 12.016 1.00 85.19 96 LEU A N 1
ATOM 688 C CA . LEU A 1 96 ? -1.098 -2.920 11.949 1.00 85.19 96 LEU A CA 1
ATOM 689 C C . LEU A 1 96 ? -0.869 -3.390 10.510 1.00 85.19 96 LEU A C 1
ATOM 691 O O . LEU A 1 96 ? -1.297 -2.734 9.559 1.00 85.19 96 LEU A O 1
ATOM 695 N N . PHE A 1 97 ? -0.245 -4.557 10.360 1.00 86.00 97 PHE A N 1
ATOM 696 C CA . PHE A 1 97 ? -0.220 -5.310 9.108 1.00 86.00 97 PHE A CA 1
ATOM 697 C C . PHE A 1 97 ? -1.147 -6.520 9.238 1.00 86.00 97 PHE A C 1
ATOM 699 O O . PHE A 1 97 ? -1.019 -7.292 10.186 1.00 86.00 97 PHE A O 1
ATOM 706 N N . VAL A 1 98 ? -2.072 -6.684 8.292 1.00 84.88 98 VAL A N 1
ATOM 707 C CA . VAL A 1 98 ? -3.051 -7.781 8.274 1.00 84.88 98 VAL A CA 1
ATOM 708 C C . VAL A 1 98 ? -3.159 -8.332 6.843 1.00 84.88 98 VAL A C 1
ATOM 710 O O . VAL A 1 98 ? -3.277 -7.539 5.904 1.00 84.88 98 VAL A O 1
ATOM 713 N N . PRO A 1 99 ? -3.108 -9.660 6.630 1.00 86.69 99 PRO A N 1
ATOM 714 C CA . PRO A 1 99 ? -3.325 -10.252 5.312 1.00 86.69 99 PRO A CA 1
ATOM 715 C C . PRO A 1 99 ? -4.786 -10.101 4.856 1.00 86.69 99 PRO A C 1
ATOM 717 O O . PRO A 1 99 ? -5.721 -10.367 5.614 1.00 86.69 99 PRO A O 1
ATOM 720 N N . ALA A 1 100 ? -4.982 -9.698 3.600 1.00 86.00 100 ALA A N 1
ATOM 721 C CA . ALA A 1 100 ? -6.289 -9.537 2.966 1.00 86.00 100 ALA A CA 1
ATOM 722 C C . ALA A 1 100 ? -7.111 -10.837 3.000 1.00 86.00 100 ALA A C 1
ATOM 724 O O . ALA A 1 100 ? -6.576 -11.921 2.750 1.00 86.00 100 ALA A O 1
ATOM 725 N N . GLY A 1 101 ? -8.408 -10.723 3.309 1.00 79.19 101 GLY A N 1
ATOM 726 C CA . GLY A 1 101 ? -9.350 -11.850 3.387 1.00 79.19 101 GLY A CA 1
ATOM 727 C C . GLY A 1 101 ? -9.117 -12.849 4.532 1.00 79.19 101 GLY A C 1
ATOM 728 O O . GLY A 1 101 ? -9.915 -13.766 4.702 1.00 79.19 101 GLY A O 1
ATOM 729 N N . ALA A 1 102 ? -8.052 -12.684 5.322 1.00 79.75 102 ALA A N 1
ATOM 730 C CA . ALA A 1 102 ? -7.639 -13.618 6.368 1.00 79.75 102 ALA A CA 1
ATOM 731 C C . ALA A 1 102 ? -7.536 -12.955 7.756 1.00 79.75 102 ALA A C 1
ATOM 733 O O . ALA A 1 102 ? -6.762 -13.405 8.605 1.00 79.75 102 ALA A O 1
ATOM 734 N N . ALA A 1 103 ? -8.321 -11.901 8.024 1.00 76.50 103 ALA A N 1
ATOM 735 C CA . ALA A 1 103 ? -8.384 -11.329 9.367 1.00 76.50 103 ALA A CA 1
ATOM 736 C C . ALA A 1 103 ? -9.003 -12.333 10.348 1.00 76.50 103 ALA A C 1
ATOM 738 O O . ALA A 1 103 ? -10.194 -12.650 10.288 1.00 76.50 103 ALA A O 1
ATOM 739 N N . ARG A 1 104 ? -8.163 -12.816 11.265 1.00 79.56 104 ARG A N 1
ATOM 740 C CA . ARG A 1 104 ? -8.521 -13.638 12.421 1.00 79.56 104 ARG A CA 1
ATOM 741 C C . ARG A 1 104 ? -8.039 -12.929 13.693 1.00 79.56 104 ARG A C 1
ATOM 743 O O . ARG A 1 104 ? -6.991 -12.284 13.641 1.00 79.56 104 ARG A O 1
ATOM 750 N N . PRO A 1 105 ? -8.715 -13.097 14.843 1.00 70.56 105 PRO A N 1
ATOM 751 C CA . PRO A 1 105 ? -8.328 -12.503 16.133 1.00 70.56 105 PRO A CA 1
ATOM 752 C C . PRO A 1 105 ? -7.059 -13.129 16.764 1.00 70.56 105 PRO A C 1
ATOM 754 O O . PRO A 1 105 ? -6.905 -13.152 17.980 1.00 70.56 105 PRO A O 1
ATOM 757 N N . ALA A 1 106 ? -6.157 -13.674 15.945 1.00 73.00 106 ALA A N 1
ATOM 758 C CA . ALA A 1 106 ? -4.972 -14.413 16.364 1.00 73.00 106 ALA A CA 1
ATOM 759 C C . ALA A 1 106 ? -3.834 -13.497 16.866 1.00 73.00 106 ALA A C 1
ATOM 761 O O . ALA A 1 106 ? -3.924 -12.267 16.828 1.00 73.00 106 ALA A O 1
ATOM 762 N N . ALA A 1 107 ? -2.735 -14.130 17.291 1.00 64.31 107 ALA A N 1
ATOM 763 C CA . ALA A 1 107 ? -1.604 -13.559 18.029 1.00 64.31 107 ALA A CA 1
ATOM 764 C C . ALA A 1 107 ? -1.042 -12.176 17.606 1.00 64.31 107 ALA A C 1
ATOM 766 O O . ALA A 1 107 ? -0.623 -11.460 18.510 1.00 64.31 107 ALA A O 1
ATOM 767 N N . PRO A 1 108 ? -1.009 -11.733 16.329 1.00 71.44 108 PRO A N 1
ATOM 768 C CA . PRO A 1 108 ? -0.537 -10.377 16.011 1.00 71.44 108 PRO A CA 1
ATOM 769 C C . PRO A 1 108 ? -1.596 -9.275 16.205 1.00 71.44 108 PRO A C 1
ATOM 771 O O . PRO A 1 108 ? -1.241 -8.123 16.441 1.00 71.44 108 PRO A O 1
ATOM 774 N N . VAL A 1 109 ? -2.890 -9.597 16.094 1.00 77.69 109 VAL A N 1
ATOM 775 C CA . VAL A 1 109 ? -3.991 -8.610 16.140 1.00 77.69 109 VAL A CA 1
ATOM 776 C C . VAL A 1 109 ? -4.677 -8.604 17.510 1.00 77.69 109 VAL A C 1
ATOM 778 O O . VAL A 1 109 ? -5.032 -7.537 18.010 1.00 77.69 109 VAL A O 1
ATOM 781 N N . GLY A 1 110 ? -4.817 -9.779 18.135 1.00 77.06 110 GLY A N 1
ATOM 782 C CA . GLY A 1 110 ? -5.470 -9.958 19.436 1.00 77.06 110 GLY A CA 1
ATOM 783 C C . GLY A 1 110 ? -4.853 -9.129 20.567 1.00 77.06 110 GLY A C 1
ATOM 784 O O . GLY A 1 110 ? -5.553 -8.280 21.116 1.00 77.06 110 GLY A O 1
ATOM 785 N N . PRO A 1 111 ? -3.558 -9.296 20.897 1.00 80.00 111 PRO A N 1
ATOM 786 C CA . PRO A 1 111 ? -2.905 -8.527 21.954 1.00 80.00 111 PRO A CA 1
ATOM 787 C C . PRO A 1 111 ? -2.910 -7.024 21.658 1.00 80.00 111 PRO A C 1
ATOM 789 O O . PRO A 1 111 ? -3.352 -6.235 22.487 1.00 80.00 111 PRO A O 1
ATOM 792 N N . ALA A 1 112 ? -2.499 -6.627 20.447 1.00 79.88 112 ALA A N 1
ATOM 793 C CA . ALA A 1 112 ? -2.312 -5.224 20.075 1.00 79.88 112 ALA A CA 1
ATOM 794 C C . ALA A 1 112 ? -3.595 -4.376 20.169 1.00 79.88 112 ALA A C 1
ATOM 796 O O . ALA A 1 112 ? -3.526 -3.215 20.565 1.00 79.88 112 ALA A O 1
ATOM 797 N N . LEU A 1 113 ? -4.759 -4.939 19.824 1.00 81.88 113 LEU A N 1
ATOM 798 C CA . LEU A 1 113 ? -6.054 -4.254 19.945 1.00 81.88 113 LEU A CA 1
ATOM 799 C C . LEU A 1 113 ? -6.770 -4.547 21.276 1.00 81.88 113 LEU A C 1
ATOM 801 O O . LEU A 1 113 ? -7.585 -3.736 21.718 1.00 81.88 113 LEU A O 1
ATOM 805 N N . GLY A 1 114 ? -6.445 -5.663 21.938 1.00 79.38 114 GLY A N 1
ATOM 806 C CA . GLY A 1 114 ? -7.025 -6.069 23.219 1.00 79.38 114 GLY A CA 1
ATOM 807 C C . GLY A 1 114 ? -6.746 -5.082 24.354 1.00 79.38 114 GLY A C 1
ATOM 808 O O . GLY A 1 114 ? -7.659 -4.773 25.121 1.00 79.38 114 GLY A O 1
ATOM 809 N N . PHE A 1 115 ? -5.541 -4.498 24.408 1.00 81.12 115 PHE A N 1
ATOM 810 C CA . PHE A 1 115 ? -5.195 -3.451 25.387 1.00 81.12 115 PHE A CA 1
ATOM 811 C C . PHE A 1 115 ? -6.155 -2.250 25.358 1.00 81.12 115 PHE A C 1
ATOM 813 O O . PHE A 1 115 ? -6.435 -1.653 26.396 1.00 81.12 115 PHE A O 1
ATOM 820 N N . TYR A 1 116 ? -6.701 -1.923 24.184 1.00 81.06 116 TYR A N 1
ATOM 821 C CA . TYR A 1 116 ? -7.595 -0.782 23.970 1.00 81.06 116 TYR A CA 1
ATOM 822 C C . TYR A 1 116 ? -9.086 -1.132 24.109 1.00 81.06 116 TYR A C 1
ATOM 824 O O . TYR A 1 116 ? -9.935 -0.284 23.842 1.00 81.06 116 TYR A O 1
ATOM 832 N N . ARG A 1 117 ? -9.418 -2.366 24.528 1.00 82.25 117 ARG A N 1
ATOM 833 C CA . ARG A 1 117 ? -10.796 -2.864 24.729 1.00 82.25 117 ARG A CA 1
ATOM 834 C C . ARG A 1 117 ? -11.701 -2.716 23.492 1.00 82.25 117 ARG A C 1
ATOM 836 O O . ARG A 1 117 ? -12.898 -2.469 23.610 1.00 82.25 117 ARG A O 1
ATOM 843 N N . LEU A 1 118 ? -11.125 -2.869 22.300 1.00 84.25 118 LEU A N 1
ATOM 844 C CA . LEU A 1 118 ? -11.828 -2.720 21.022 1.00 84.25 118 LEU A CA 1
ATOM 845 C C . LEU A 1 118 ? -12.570 -3.999 20.605 1.00 84.25 118 LEU A C 1
ATOM 847 O O . LEU A 1 118 ? -12.109 -5.114 20.858 1.00 84.25 118 LEU A O 1
ATOM 851 N N . ASN A 1 119 ? -13.692 -3.852 19.890 1.00 85.69 119 ASN A N 1
ATOM 852 C CA . ASN A 1 119 ? -14.452 -4.994 19.370 1.00 85.69 119 ASN A CA 1
ATOM 853 C C . ASN A 1 119 ? -13.740 -5.660 18.176 1.00 85.69 119 ASN A C 1
ATOM 855 O O . ASN A 1 119 ? -13.925 -5.308 17.008 1.00 85.69 119 ASN A O 1
ATOM 859 N N . LEU A 1 120 ? -12.941 -6.673 18.503 1.00 83.75 120 LEU A N 1
ATOM 860 C CA . LEU A 1 120 ? -12.085 -7.411 17.579 1.00 83.75 120 LEU A CA 1
ATOM 861 C C . LEU A 1 120 ? -12.858 -8.171 16.485 1.00 83.75 120 LEU A C 1
ATOM 863 O O . LEU A 1 120 ? -12.389 -8.275 15.351 1.00 83.75 120 LEU A O 1
ATOM 867 N N . MET A 1 121 ? -14.049 -8.689 16.808 1.00 86.56 121 MET A N 1
ATOM 868 C CA . MET A 1 121 ? -14.881 -9.448 15.865 1.00 86.56 121 MET A CA 1
ATOM 869 C C . MET A 1 121 ? -15.530 -8.542 14.817 1.00 86.56 121 MET A C 1
ATOM 871 O O . MET A 1 121 ? -15.561 -8.906 13.640 1.00 86.56 121 MET A O 1
ATOM 875 N N . ALA A 1 122 ? -16.004 -7.359 15.225 1.00 87.88 122 ALA A N 1
ATOM 876 C CA . ALA A 1 122 ? -16.511 -6.346 14.300 1.00 87.88 122 ALA A CA 1
ATOM 877 C C . ALA A 1 122 ? -15.409 -5.908 13.322 1.00 87.88 122 ALA A C 1
ATOM 879 O O . ALA A 1 122 ? -15.595 -5.988 12.109 1.00 87.88 122 ALA A O 1
ATOM 880 N N . PHE A 1 123 ? -14.217 -5.590 13.844 1.00 87.50 123 PHE A N 1
ATOM 881 C CA . PHE A 1 123 ? -13.056 -5.241 13.024 1.00 87.50 123 PHE A CA 1
ATOM 882 C C . PHE A 1 123 ? -12.712 -6.320 11.983 1.00 87.50 123 PHE A C 1
ATOM 884 O O . PHE A 1 123 ? -12.528 -5.998 10.810 1.00 87.50 123 PHE A O 1
ATOM 891 N N . CYS A 1 124 ? -12.663 -7.602 12.372 1.00 87.06 124 CYS A N 1
ATOM 892 C CA . CYS A 1 124 ? -12.348 -8.685 11.432 1.00 87.06 124 CYS A CA 1
ATOM 893 C C . CYS A 1 124 ? -13.402 -8.818 10.317 1.00 87.06 124 CYS A C 1
ATOM 895 O O . CYS A 1 124 ? -13.034 -9.027 9.160 1.00 87.06 124 CYS A O 1
ATOM 897 N N . LYS A 1 125 ? -14.697 -8.661 10.633 1.00 88.62 125 LYS A N 1
ATOM 898 C CA . LYS A 1 125 ? -15.779 -8.679 9.632 1.00 88.62 125 LYS A CA 1
ATOM 899 C C . LYS A 1 125 ? -15.662 -7.504 8.660 1.00 88.62 125 LYS A C 1
ATOM 901 O O . LYS A 1 125 ? -15.610 -7.726 7.452 1.00 88.62 125 LYS A O 1
ATOM 906 N N . ASP A 1 126 ? -15.546 -6.280 9.169 1.00 89.81 126 ASP A N 1
ATOM 907 C CA . ASP A 1 126 ? -15.481 -5.076 8.334 1.00 89.81 126 ASP A CA 1
ATOM 908 C C . ASP A 1 126 ? -14.210 -5.037 7.475 1.00 89.81 126 ASP A C 1
ATOM 910 O O . ASP A 1 126 ? -14.247 -4.622 6.313 1.00 89.81 126 ASP A O 1
ATOM 914 N N . PHE A 1 127 ? -13.076 -5.494 8.017 1.00 89.25 127 PHE A N 1
ATOM 915 C CA . PHE A 1 127 ? -11.829 -5.616 7.267 1.00 89.25 127 PHE A CA 1
ATOM 916 C C . PHE A 1 127 ? -11.947 -6.649 6.143 1.00 89.25 127 PHE A C 1
ATOM 918 O O . PHE A 1 127 ? -11.576 -6.348 5.007 1.00 89.25 127 PHE A O 1
ATOM 925 N N . ASN A 1 128 ? -12.491 -7.839 6.419 1.00 88.31 128 ASN A N 1
ATOM 926 C CA . ASN A 1 128 ? -12.680 -8.856 5.386 1.00 88.31 128 ASN A CA 1
ATOM 927 C C . ASN A 1 128 ? -13.607 -8.328 4.279 1.00 88.31 128 ASN A C 1
ATOM 929 O O . ASN A 1 128 ? -13.212 -8.367 3.118 1.00 88.31 128 ASN A O 1
ATOM 933 N N . SER A 1 129 ? -14.744 -7.705 4.618 1.00 89.75 129 SER A N 1
ATOM 934 C CA . SER A 1 129 ? -15.662 -7.071 3.653 1.00 89.75 129 SER A CA 1
ATOM 935 C C . SER A 1 129 ? -14.989 -6.001 2.783 1.00 89.75 129 SER A C 1
ATOM 937 O O . SER A 1 129 ? -15.156 -5.993 1.565 1.00 89.75 129 SER A O 1
ATOM 939 N N . ARG A 1 130 ? -14.172 -5.114 3.370 1.00 86.69 130 ARG A N 1
ATOM 940 C CA . ARG A 1 130 ? -13.431 -4.089 2.606 1.00 86.69 130 ARG A CA 1
ATOM 941 C C . ARG A 1 130 ? -12.316 -4.676 1.734 1.00 86.69 130 ARG A C 1
ATOM 943 O O . ARG A 1 130 ? -11.971 -4.071 0.719 1.00 86.69 130 ARG A O 1
ATOM 950 N N . THR A 1 131 ? -11.748 -5.821 2.116 1.00 87.00 131 THR A N 1
ATOM 951 C CA . THR A 1 131 ? -10.613 -6.443 1.413 1.00 87.00 131 THR A CA 1
ATOM 952 C C . THR A 1 131 ? -10.996 -7.490 0.367 1.00 87.00 131 THR A C 1
ATOM 954 O O . THR A 1 131 ? -10.117 -7.894 -0.387 1.00 87.00 131 THR A O 1
ATOM 957 N N . GLN A 1 132 ? -12.285 -7.827 0.206 1.00 84.25 132 GLN A N 1
ATOM 958 C CA . GLN A 1 132 ? -12.800 -8.738 -0.842 1.00 84.25 132 GLN A CA 1
ATOM 959 C C . GLN A 1 132 ? -12.343 -8.389 -2.272 1.00 84.25 132 GLN A C 1
ATOM 961 O O . GLN A 1 132 ? -12.263 -9.263 -3.128 1.00 84.25 132 GLN A O 1
ATOM 966 N N . LYS A 1 133 ? -12.039 -7.112 -2.542 1.00 81.31 133 LYS A N 1
ATOM 967 C CA . LYS A 1 133 ? -11.569 -6.625 -3.853 1.00 81.31 133 LYS A CA 1
ATOM 968 C C . LYS A 1 133 ? -10.115 -6.997 -4.170 1.00 81.31 133 LYS A C 1
ATOM 970 O O . LYS A 1 133 ? -9.694 -6.869 -5.316 1.00 81.31 133 LYS A O 1
ATOM 975 N N . TYR A 1 134 ? -9.335 -7.400 -3.168 1.00 79.88 134 TYR A N 1
ATOM 976 C CA . TYR A 1 134 ? -7.918 -7.727 -3.301 1.00 79.88 134 TYR A CA 1
ATOM 977 C C . TYR A 1 134 ? -7.706 -9.240 -3.223 1.00 79.88 134 TYR A C 1
ATOM 979 O O . TYR A 1 134 ? -8.462 -9.956 -2.570 1.00 79.88 134 TYR A O 1
ATOM 987 N N . LYS A 1 135 ? -6.643 -9.740 -3.867 1.00 75.38 135 LYS A N 1
ATOM 988 C CA . LYS A 1 135 ? -6.261 -11.155 -3.754 1.00 75.38 135 LYS A CA 1
ATOM 989 C C . LYS A 1 135 ? -5.973 -11.497 -2.286 1.00 75.38 135 LYS A C 1
ATOM 991 O O . LYS A 1 135 ? -5.299 -10.722 -1.599 1.00 75.38 135 LYS A O 1
ATOM 996 N N . ALA A 1 136 ? -6.452 -12.652 -1.828 1.00 69.50 136 ALA A N 1
ATOM 997 C CA . ALA A 1 136 ? -6.182 -13.158 -0.484 1.00 69.50 136 ALA A CA 1
ATOM 998 C C . ALA A 1 136 ? -4.667 -13.246 -0.195 1.00 69.50 136 ALA A C 1
ATOM 1000 O O . ALA A 1 136 ? -3.850 -13.264 -1.117 1.00 69.50 136 ALA A O 1
ATOM 1001 N N . GLU A 1 137 ? -4.299 -13.257 1.090 1.00 72.44 137 GLU A N 1
ATOM 1002 C CA . GLU A 1 137 ? -2.907 -13.290 1.597 1.00 72.44 137 GLU A CA 1
ATOM 1003 C C . GLU A 1 137 ? -2.054 -12.037 1.319 1.00 72.44 137 GLU A C 1
ATOM 1005 O O . GLU A 1 137 ? -0.914 -11.932 1.773 1.00 72.44 137 GLU A O 1
ATOM 1010 N N . THR A 1 138 ? -2.591 -11.041 0.617 1.00 82.81 138 THR A N 1
ATOM 1011 C CA . THR A 1 138 ? -1.897 -9.773 0.366 1.00 82.81 138 THR A CA 1
ATOM 1012 C C . THR A 1 138 ? -1.695 -8.996 1.679 1.00 82.81 138 THR A C 1
ATOM 1014 O O . THR A 1 138 ? -2.689 -8.670 2.326 1.00 82.81 138 THR A O 1
ATOM 1017 N N . PRO A 1 139 ? -0.463 -8.650 2.105 1.00 85.69 139 PRO A N 1
ATOM 1018 C CA . PRO A 1 139 ? -0.228 -7.930 3.354 1.00 85.69 139 PRO A CA 1
ATOM 1019 C C . PRO A 1 139 ? -0.653 -6.464 3.212 1.00 85.69 139 PRO A C 1
ATOM 1021 O O . PRO A 1 139 ? -0.001 -5.668 2.531 1.00 85.69 139 PRO A O 1
ATOM 1024 N N . MET A 1 140 ? -1.752 -6.100 3.869 1.00 87.12 140 MET A N 1
ATOM 1025 C CA . MET A 1 140 ? -2.304 -4.747 3.856 1.00 87.12 140 MET A CA 1
ATOM 1026 C C . MET A 1 140 ? -1.970 -4.013 5.152 1.00 87.12 140 MET A C 1
ATOM 1028 O O . MET A 1 140 ? -1.910 -4.604 6.231 1.00 87.12 140 MET A O 1
ATOM 1032 N N . GLN A 1 141 ? -1.760 -2.702 5.045 1.00 87.62 141 GLN A N 1
ATOM 1033 C CA . GLN A 1 141 ? -1.565 -1.835 6.203 1.00 87.62 141 GLN A CA 1
ATOM 1034 C C . GLN A 1 141 ? -2.905 -1.254 6.643 1.00 87.62 141 GLN A C 1
ATOM 1036 O O . GLN A 1 141 ? -3.635 -0.667 5.842 1.00 87.62 141 GLN A O 1
ATOM 1041 N N . VAL A 1 142 ? -3.199 -1.353 7.934 1.00 87.62 142 VAL A N 1
ATOM 1042 C CA . VAL A 1 142 ? -4.367 -0.728 8.555 1.00 87.62 142 VAL A CA 1
ATOM 1043 C C . VAL A 1 142 ? -3.889 0.342 9.519 1.00 87.62 142 VAL A C 1
ATOM 1045 O O . VAL A 1 142 ? -2.981 0.122 10.319 1.00 87.62 142 VAL A O 1
ATOM 1048 N N . THR A 1 143 ? -4.486 1.526 9.428 1.00 88.69 143 THR A N 1
ATOM 1049 C CA . THR A 1 143 ? -4.363 2.568 10.450 1.00 88.69 143 THR A CA 1
ATOM 1050 C C . THR A 1 143 ? -5.700 2.644 11.174 1.00 88.69 143 THR A C 1
ATOM 1052 O O . THR A 1 143 ? -6.713 2.939 10.543 1.00 88.69 143 THR A O 1
ATOM 1055 N N . LEU A 1 144 ? -5.706 2.301 12.460 1.00 88.31 144 LEU A N 1
ATOM 1056 C CA . LEU A 1 144 ? -6.886 2.287 13.320 1.00 88.31 144 LEU A CA 1
ATOM 1057 C C . LEU A 1 144 ? -6.774 3.423 14.337 1.00 88.31 144 LEU A C 1
ATOM 1059 O O . LEU A 1 144 ? -5.754 3.555 15.009 1.00 88.31 144 LEU A O 1
ATOM 1063 N N . THR A 1 145 ? -7.831 4.213 14.461 1.00 88.69 145 THR A N 1
ATOM 1064 C CA . THR A 1 145 ? -7.993 5.268 15.460 1.00 88.69 145 THR A CA 1
ATOM 1065 C C . THR A 1 145 ? -8.951 4.755 16.530 1.00 88.69 145 THR A C 1
ATOM 1067 O O . THR A 1 145 ? -10.097 4.420 16.228 1.00 88.69 145 THR A O 1
ATOM 1070 N N . ALA A 1 146 ? -8.477 4.665 17.771 1.00 88.50 146 ALA A N 1
ATOM 1071 C CA . ALA A 1 146 ? -9.273 4.251 18.922 1.00 88.50 146 ALA A CA 1
ATOM 1072 C C . ALA A 1 146 ? -9.777 5.482 19.688 1.00 88.50 146 ALA A C 1
ATOM 1074 O O . ALA A 1 146 ? -8.991 6.383 19.994 1.00 88.50 146 ALA A O 1
ATOM 1075 N N . TYR A 1 147 ? -11.063 5.509 20.036 1.00 88.44 147 TYR A N 1
ATOM 1076 C CA . TYR A 1 147 ? -11.676 6.560 20.856 1.00 88.44 147 TYR A CA 1
ATOM 1077 C C . TYR A 1 147 ? -11.927 6.072 22.286 1.00 88.44 147 TYR A C 1
ATOM 1079 O O . TYR A 1 147 ? -11.989 4.867 22.533 1.00 88.44 147 TYR A O 1
ATOM 1087 N N . LYS A 1 148 ? -12.114 7.004 23.233 1.00 84.75 148 LYS A N 1
ATOM 1088 C CA . LYS A 1 148 ? -12.417 6.664 24.641 1.00 84.75 148 LYS A CA 1
ATOM 1089 C C . LYS A 1 148 ? -13.660 5.783 24.802 1.00 84.75 148 LYS A C 1
ATOM 1091 O O . LYS A 1 148 ? -13.680 4.923 25.674 1.00 84.75 148 LYS A O 1
ATOM 1096 N N . ASP A 1 149 ? -14.639 5.933 23.917 1.00 84.00 149 ASP A N 1
ATOM 1097 C CA . ASP A 1 149 ? -15.943 5.261 23.989 1.00 84.00 149 ASP A CA 1
ATOM 1098 C C . ASP A 1 149 ? -15.909 3.791 23.507 1.00 84.00 149 ASP A C 1
ATOM 1100 O O . ASP A 1 149 ? -16.931 3.249 23.094 1.00 84.00 149 ASP A O 1
ATOM 1104 N N . SER A 1 150 ? -14.732 3.150 23.448 1.00 79.75 150 SER A N 1
ATOM 1105 C CA . SER A 1 150 ? -14.463 1.831 22.820 1.00 79.75 150 SER A CA 1
ATOM 1106 C C . SER A 1 150 ? -14.816 1.707 21.324 1.00 79.75 150 SER A C 1
ATOM 1108 O O . SER A 1 150 ? -14.628 0.653 20.711 1.00 79.75 150 SER A O 1
ATOM 1110 N N . THR A 1 151 ? -15.274 2.797 20.701 1.00 84.94 151 THR A N 1
ATOM 1111 C CA . THR A 1 151 ? -15.482 2.879 19.251 1.00 84.94 151 THR A CA 1
ATOM 1112 C C . THR A 1 151 ? -14.148 3.025 18.517 1.00 84.94 151 THR A C 1
ATOM 1114 O O . THR A 1 151 ? -13.191 3.605 19.036 1.00 84.94 151 THR A O 1
ATOM 1117 N N . PHE A 1 152 ? -14.082 2.495 17.295 1.00 87.06 152 PHE A N 1
ATOM 1118 C CA . PHE A 1 152 ? -12.915 2.598 16.425 1.00 87.06 152 PHE A CA 1
ATOM 1119 C C . PHE A 1 152 ? -13.319 3.055 15.029 1.00 87.06 152 PHE A C 1
ATOM 1121 O O . PHE A 1 152 ? -14.348 2.647 14.495 1.00 87.06 152 PHE A O 1
ATOM 1128 N N . GLU A 1 153 ? -12.449 3.842 14.411 1.00 88.38 153 GLU A N 1
ATOM 1129 C CA . GLU A 1 153 ? -12.459 4.080 12.973 1.00 88.38 153 GLU A CA 1
ATOM 1130 C C . GLU A 1 153 ? -11.172 3.514 12.384 1.00 88.38 153 GLU A C 1
ATOM 1132 O O . GLU A 1 153 ? -10.113 3.563 13.008 1.00 88.38 153 GLU A O 1
ATOM 1137 N N . PHE A 1 154 ? -11.239 2.937 11.187 1.00 88.44 154 PHE A N 1
ATOM 1138 C CA . PHE A 1 154 ? -10.056 2.373 10.547 1.00 88.44 154 PHE A CA 1
ATOM 1139 C C . PHE A 1 154 ? -10.007 2.698 9.060 1.00 88.44 154 PHE A C 1
ATOM 1141 O O . PHE A 1 154 ? -11.005 2.600 8.339 1.00 88.44 154 PHE A O 1
ATOM 1148 N N . VAL A 1 155 ? -8.807 3.042 8.599 1.00 88.25 155 VAL A N 1
ATOM 1149 C CA . VAL A 1 155 ? -8.479 3.271 7.194 1.00 88.25 155 VAL A CA 1
ATOM 1150 C C . VAL A 1 155 ? -7.598 2.120 6.725 1.00 88.25 155 VAL A C 1
ATOM 1152 O O . VAL A 1 155 ? -6.500 1.894 7.241 1.00 88.25 155 VAL A O 1
ATOM 1155 N N . VAL A 1 156 ? -8.098 1.383 5.736 1.00 87.25 156 VAL A N 1
ATOM 1156 C CA . VAL A 1 156 ? -7.339 0.347 5.032 1.00 87.25 156 VAL A CA 1
ATOM 1157 C C . VAL A 1 156 ? -6.547 1.027 3.920 1.00 87.25 156 VAL A C 1
ATOM 1159 O O . VAL A 1 156 ? -7.121 1.753 3.111 1.00 87.25 156 VAL A O 1
ATOM 1162 N N . LYS A 1 157 ? -5.235 0.800 3.883 1.00 85.94 157 LYS A N 1
ATOM 1163 C CA . LYS A 1 157 ? -4.348 1.240 2.799 1.00 85.94 157 LYS A CA 1
ATOM 1164 C C . LYS A 1 157 ? -4.174 0.090 1.815 1.00 85.94 157 LYS A C 1
ATOM 1166 O O . LYS A 1 157 ? -3.988 -1.046 2.259 1.00 85.94 157 LYS A O 1
ATOM 1171 N N . SER A 1 158 ? -4.150 0.361 0.507 1.00 85.25 158 SER A N 1
ATOM 1172 C CA . SER A 1 158 ? -3.678 -0.642 -0.457 1.00 85.25 158 SER A CA 1
ATOM 1173 C C . SER A 1 158 ? -2.273 -1.115 -0.075 1.00 85.25 158 SER A C 1
ATOM 1175 O O . SER A 1 158 ? -1.497 -0.323 0.481 1.00 85.25 158 SER A O 1
ATOM 1177 N N . PRO A 1 159 ? -1.917 -2.375 -0.383 1.00 87.50 159 PRO A N 1
ATOM 1178 C CA . PRO A 1 159 ? -0.605 -2.937 -0.069 1.00 87.50 159 PRO A CA 1
ATOM 1179 C C . PRO A 1 159 ? 0.560 -2.082 -0.588 1.00 87.50 159 PRO A C 1
ATOM 1181 O O . PRO A 1 159 ? 0.414 -1.197 -1.439 1.00 87.50 159 PRO A O 1
ATOM 1184 N N . SER A 1 160 ? 1.742 -2.351 -0.033 1.00 88.75 160 SER A N 1
ATOM 1185 C CA . SER A 1 160 ? 2.971 -1.650 -0.403 1.00 88.75 160 SER A CA 1
ATOM 1186 C C . SER A 1 160 ? 3.321 -1.872 -1.876 1.00 88.75 160 SER A C 1
ATOM 1188 O O . SER A 1 160 ? 3.215 -2.988 -2.390 1.00 88.75 160 SER A O 1
ATOM 1190 N N . VAL A 1 161 ? 3.831 -0.823 -2.526 1.00 90.50 161 VAL A N 1
ATOM 1191 C CA . VAL A 1 161 ? 4.374 -0.871 -3.894 1.00 90.50 161 VAL A CA 1
ATOM 1192 C C . VAL A 1 161 ? 5.421 -1.982 -4.030 1.00 90.50 161 VAL A C 1
ATOM 1194 O O . VAL A 1 161 ? 5.416 -2.715 -5.014 1.00 90.50 161 VAL A O 1
ATOM 1197 N N . ALA A 1 162 ? 6.247 -2.196 -3.001 1.00 90.50 162 ALA A N 1
ATOM 1198 C CA . ALA A 1 162 ? 7.249 -3.258 -2.998 1.00 90.50 162 ALA A CA 1
ATOM 1199 C C . ALA A 1 162 ? 6.651 -4.676 -3.079 1.00 90.50 162 ALA A C 1
ATOM 1201 O O . ALA A 1 162 ? 7.288 -5.577 -3.618 1.00 90.50 162 ALA A O 1
ATOM 1202 N N . TRP A 1 163 ? 5.430 -4.893 -2.576 1.00 90.81 163 TRP A N 1
ATOM 1203 C CA . TRP A 1 163 ? 4.739 -6.177 -2.726 1.00 90.81 163 TRP A CA 1
ATOM 1204 C C . TRP A 1 163 ? 4.161 -6.342 -4.136 1.00 90.81 163 TRP A C 1
ATOM 1206 O O . TRP A 1 163 ? 4.289 -7.417 -4.718 1.00 90.81 163 TRP A O 1
ATOM 1216 N N . PHE A 1 164 ? 3.594 -5.277 -4.716 1.00 90.75 164 PHE A N 1
ATOM 1217 C CA . PHE A 1 164 ? 3.121 -5.294 -6.105 1.00 90.75 164 PHE A CA 1
ATOM 1218 C C . PHE A 1 164 ? 4.256 -5.582 -7.094 1.00 90.75 164 PHE A C 1
ATOM 1220 O O . PHE A 1 164 ? 4.106 -6.460 -7.938 1.00 90.75 164 PHE A O 1
ATOM 1227 N N . LEU A 1 165 ? 5.402 -4.908 -6.952 1.00 91.94 165 LEU A N 1
ATOM 1228 C CA . LEU A 1 165 ? 6.576 -5.120 -7.806 1.00 91.94 165 LEU A CA 1
ATOM 1229 C C . LEU A 1 165 ? 7.112 -6.555 -7.689 1.00 91.94 165 LEU A C 1
ATOM 1231 O O . LEU A 1 165 ? 7.329 -7.211 -8.703 1.00 91.94 165 LEU A O 1
ATOM 1235 N N . LYS A 1 166 ? 7.225 -7.088 -6.465 1.00 90.12 166 LYS A N 1
ATOM 1236 C CA . LYS A 1 166 ? 7.587 -8.497 -6.229 1.00 90.12 166 LYS A CA 1
ATOM 1237 C C . LYS A 1 166 ? 6.617 -9.483 -6.882 1.00 90.12 166 LYS A C 1
ATOM 1239 O O . LYS A 1 166 ? 7.054 -10.477 -7.449 1.00 90.12 166 LYS A O 1
ATOM 1244 N N . LYS A 1 167 ? 5.306 -9.217 -6.829 1.00 89.50 167 LYS A N 1
ATOM 1245 C CA . LYS A 1 167 ? 4.292 -10.058 -7.487 1.00 89.50 167 LYS A CA 1
ATOM 1246 C C . LYS A 1 167 ? 4.337 -9.957 -9.012 1.00 89.50 167 LYS A C 1
ATOM 1248 O O . LYS A 1 167 ? 4.172 -10.988 -9.650 1.00 89.50 167 LYS A O 1
ATOM 1253 N N . ALA A 1 168 ? 4.583 -8.774 -9.575 1.00 90.12 168 ALA A N 1
ATOM 1254 C CA . ALA A 1 168 ? 4.756 -8.589 -11.017 1.00 90.12 168 ALA A CA 1
ATOM 1255 C C . ALA A 1 168 ? 6.015 -9.304 -11.539 1.00 90.12 168 ALA A C 1
ATOM 1257 O O . ALA A 1 168 ? 5.969 -9.930 -12.589 1.00 90.12 168 ALA A O 1
ATOM 1258 N N . ALA A 1 169 ? 7.109 -9.273 -10.772 1.00 89.31 169 ALA A N 1
ATOM 1259 C CA . ALA A 1 169 ? 8.364 -9.945 -11.111 1.00 89.31 169 ALA A CA 1
ATOM 1260 C C . ALA A 1 169 ? 8.408 -11.446 -10.744 1.00 89.31 169 ALA A C 1
ATOM 1262 O O . ALA A 1 169 ? 9.369 -12.132 -11.074 1.00 89.31 169 ALA A O 1
ATOM 1263 N N . GLY A 1 170 ? 7.418 -11.965 -10.008 1.00 87.69 170 GLY A N 1
ATOM 1264 C CA . GLY A 1 170 ? 7.404 -13.351 -9.515 1.00 87.69 170 GLY A CA 1
ATOM 1265 C C . GLY A 1 170 ? 8.378 -13.660 -8.361 1.00 87.69 170 GLY A C 1
ATOM 1266 O O . GLY A 1 170 ? 8.481 -14.812 -7.937 1.00 87.69 170 GLY A O 1
ATOM 1267 N N . ILE A 1 171 ? 9.073 -12.659 -7.810 1.00 86.56 171 ILE A N 1
ATOM 1268 C CA . ILE A 1 171 ? 10.157 -12.846 -6.833 1.00 86.56 171 ILE A CA 1
ATOM 1269 C C . ILE A 1 171 ? 9.646 -12.790 -5.380 1.00 86.56 171 ILE A C 1
ATOM 1271 O O . ILE A 1 171 ? 8.835 -11.942 -5.007 1.00 86.56 171 ILE A O 1
ATOM 1275 N N . LYS A 1 172 ? 10.189 -13.650 -4.505 1.00 84.56 172 LYS A N 1
ATOM 1276 C CA . LYS A 1 172 ? 9.927 -13.638 -3.048 1.00 84.56 172 LYS A CA 1
ATOM 1277 C C . LYS A 1 172 ? 10.836 -12.645 -2.286 1.00 84.56 172 LYS A C 1
ATOM 1279 O O . LYS A 1 172 ? 10.358 -11.812 -1.503 1.00 84.56 172 LYS A O 1
ATOM 1284 N N . THR A 1 173 ? 12.143 -12.682 -2.547 1.00 83.44 173 THR A N 1
ATOM 1285 C CA . THR A 1 173 ? 13.186 -11.914 -1.833 1.00 83.44 173 THR A CA 1
ATOM 1286 C C . THR A 1 173 ? 13.672 -10.719 -2.663 1.00 83.44 173 THR A C 1
ATOM 1288 O O . THR A 1 173 ? 13.828 -10.836 -3.867 1.00 83.44 173 THR A O 1
ATOM 1291 N N . ALA A 1 174 ? 13.884 -9.551 -2.049 1.00 80.88 174 ALA A N 1
ATOM 1292 C CA . ALA A 1 174 ? 14.445 -8.394 -2.767 1.00 80.88 174 ALA A CA 1
ATOM 1293 C C . ALA A 1 174 ? 15.972 -8.526 -2.928 1.00 80.88 174 ALA A C 1
ATOM 1295 O O . ALA A 1 174 ? 16.583 -9.322 -2.213 1.00 80.88 174 ALA A O 1
ATOM 1296 N N . SER A 1 175 ? 16.595 -7.729 -3.805 1.00 85.50 175 SER A N 1
ATOM 1297 C CA . SER A 1 175 ? 18.061 -7.667 -3.883 1.00 85.50 175 SER A CA 1
ATOM 1298 C C . SER A 1 175 ? 18.660 -7.249 -2.538 1.00 85.50 175 SER A C 1
ATOM 1300 O O . SER A 1 175 ? 18.234 -6.257 -1.948 1.00 85.50 175 SER A O 1
ATOM 1302 N N . SER A 1 176 ? 19.677 -7.974 -2.063 1.00 84.69 176 SER A N 1
ATOM 1303 C CA . SER A 1 176 ? 20.429 -7.582 -0.861 1.00 84.69 176 SER A CA 1
ATOM 1304 C C . SER A 1 176 ? 21.412 -6.435 -1.128 1.00 84.69 176 SER 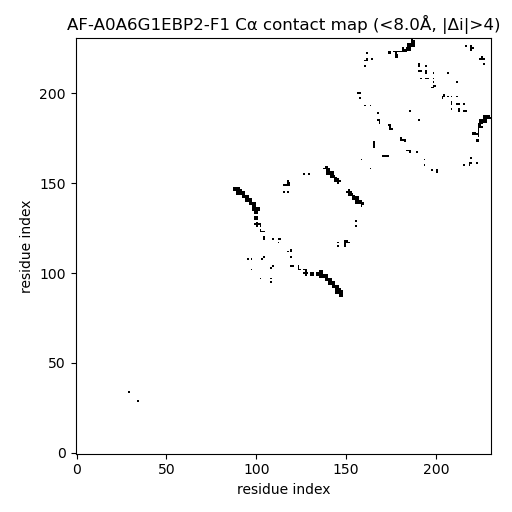A C 1
ATOM 1306 O O . SER A 1 176 ? 21.926 -5.847 -0.177 1.00 84.69 176 SER A O 1
ATOM 1308 N N . ARG A 1 177 ? 21.715 -6.142 -2.401 1.00 87.62 177 ARG A N 1
ATOM 1309 C CA . ARG A 1 177 ? 22.623 -5.073 -2.846 1.00 87.62 177 ARG A CA 1
ATOM 1310 C C . ARG A 1 177 ? 22.020 -4.382 -4.083 1.00 87.62 177 ARG A C 1
ATOM 1312 O O . ARG A 1 177 ? 22.462 -4.653 -5.206 1.00 87.62 177 ARG A O 1
ATOM 1319 N N . PRO A 1 178 ? 20.983 -3.537 -3.910 1.00 83.50 178 PRO A N 1
ATOM 1320 C CA . PRO A 1 178 ? 20.377 -2.811 -5.026 1.00 83.50 178 PRO A CA 1
ATOM 1321 C C . PRO A 1 178 ? 21.435 -1.977 -5.765 1.00 83.50 178 PRO A C 1
ATOM 1323 O O . PRO A 1 178 ? 22.335 -1.415 -5.144 1.00 83.50 178 PRO A O 1
ATOM 1326 N N . GLY A 1 179 ? 21.353 -1.945 -7.096 1.00 80.69 179 GLY A N 1
ATOM 1327 C CA . GLY A 1 179 ? 22.335 -1.298 -7.977 1.00 80.69 179 GLY A CA 1
ATOM 1328 C C . GLY A 1 179 ? 23.507 -2.185 -8.423 1.00 80.69 179 GLY A C 1
ATOM 1329 O O . GLY A 1 179 ? 24.030 -1.961 -9.506 1.00 80.69 179 GLY A O 1
ATOM 1330 N N . HIS A 1 180 ? 23.884 -3.221 -7.660 1.00 83.69 180 HIS A N 1
ATOM 1331 C CA . HIS A 1 180 ? 24.911 -4.192 -8.084 1.00 83.69 180 HIS A CA 1
ATOM 1332 C C . HIS A 1 180 ? 24.324 -5.489 -8.644 1.00 83.69 180 HIS A C 1
ATOM 1334 O O . HIS A 1 180 ? 24.907 -6.101 -9.532 1.00 83.69 180 HIS A O 1
ATOM 1340 N N . THR A 1 181 ? 23.184 -5.931 -8.109 1.00 85.19 181 THR A N 1
ATOM 1341 C CA . THR A 1 181 ? 22.514 -7.160 -8.546 1.00 85.19 181 THR A CA 1
ATOM 1342 C C . THR A 1 181 ? 21.086 -6.834 -8.955 1.00 85.19 181 THR A C 1
ATOM 1344 O O . THR A 1 181 ? 20.243 -6.550 -8.095 1.00 85.19 181 THR A O 1
ATOM 1347 N N . VAL A 1 182 ? 20.838 -6.875 -10.266 1.00 86.06 182 VAL A N 1
ATOM 1348 C CA . VAL A 1 182 ? 19.499 -6.810 -10.864 1.00 86.06 182 VAL A CA 1
ATOM 1349 C C . VAL A 1 182 ? 18.861 -8.193 -10.752 1.00 86.06 182 VAL A C 1
ATOM 1351 O O . VAL A 1 182 ? 19.475 -9.191 -11.120 1.00 86.06 182 VAL A O 1
ATOM 1354 N N . VAL A 1 183 ? 17.649 -8.265 -10.200 1.00 85.81 183 VAL A N 1
ATOM 1355 C CA . VAL A 1 183 ? 16.945 -9.536 -9.929 1.00 85.81 183 VAL A CA 1
ATOM 1356 C C . VAL A 1 183 ? 15.884 -9.835 -10.992 1.00 85.81 183 VAL A C 1
ATOM 1358 O O . VAL A 1 183 ? 15.572 -10.992 -11.250 1.00 85.81 183 VAL A O 1
ATOM 1361 N N . SER A 1 184 ? 15.329 -8.793 -11.612 1.00 87.94 184 SER A N 1
ATOM 1362 C CA . SER A 1 184 ? 14.353 -8.881 -12.704 1.00 87.94 184 SER A CA 1
ATOM 1363 C C . SER A 1 184 ? 14.239 -7.550 -13.435 1.00 87.94 184 SER A C 1
ATOM 1365 O O . SER A 1 184 ? 14.389 -6.497 -12.811 1.00 87.94 184 SER A O 1
ATOM 1367 N N . SER A 1 185 ? 13.833 -7.598 -14.698 1.00 89.62 185 SER A N 1
ATOM 1368 C CA . SER A 1 185 ? 13.278 -6.457 -15.422 1.00 89.62 185 SER A CA 1
ATOM 1369 C C . SER A 1 185 ? 11.744 -6.414 -15.309 1.00 89.62 185 SER A C 1
ATOM 1371 O O . SER A 1 185 ? 11.081 -7.447 -15.218 1.00 89.62 185 SER A O 1
ATOM 1373 N N . LEU A 1 186 ? 11.163 -5.213 -15.317 1.00 92.19 186 LEU A N 1
ATOM 1374 C CA . LEU A 1 186 ? 9.723 -4.971 -15.475 1.00 92.19 186 LEU A CA 1
ATOM 1375 C C . LEU A 1 186 ? 9.481 -3.921 -16.562 1.00 92.19 186 LEU A C 1
ATOM 1377 O O . LEU A 1 186 ? 10.257 -2.982 -16.714 1.00 92.19 186 LEU A O 1
ATOM 1381 N N . THR A 1 187 ? 8.370 -4.032 -17.290 1.00 92.94 187 THR A N 1
ATOM 1382 C CA . THR A 1 187 ? 7.986 -3.017 -18.285 1.00 92.94 187 THR A CA 1
ATOM 1383 C C . THR A 1 187 ? 7.220 -1.852 -17.659 1.00 92.94 187 THR A C 1
ATOM 1385 O O . THR A 1 187 ? 6.492 -2.017 -16.671 1.00 92.94 187 THR A O 1
ATOM 1388 N N . LEU A 1 188 ? 7.294 -0.675 -18.289 1.00 91.44 188 LEU A N 1
ATOM 1389 C CA . LEU A 1 188 ? 6.506 0.503 -17.894 1.00 91.44 188 LEU A CA 1
ATOM 1390 C C . LEU A 1 188 ? 4.990 0.253 -17.841 1.00 91.44 188 LEU A C 1
ATOM 1392 O O . LEU A 1 188 ? 4.296 0.881 -17.039 1.00 91.44 188 LEU A O 1
ATOM 1396 N N . ARG A 1 189 ? 4.467 -0.688 -18.636 1.00 91.69 189 ARG A N 1
ATOM 1397 C CA . ARG A 1 189 ? 3.051 -1.079 -18.595 1.00 91.69 189 ARG A CA 1
ATOM 1398 C C . ARG A 1 189 ? 2.633 -1.583 -17.209 1.00 91.69 189 ARG A C 1
ATOM 1400 O O . ARG A 1 189 ? 1.636 -1.108 -16.669 1.00 91.69 189 ARG A O 1
ATOM 1407 N N . HIS A 1 190 ? 3.426 -2.463 -16.596 1.00 92.19 190 HIS A N 1
ATOM 1408 C CA . HIS A 1 190 ? 3.156 -2.967 -15.245 1.00 92.19 190 HIS A CA 1
ATOM 1409 C C . HIS A 1 190 ? 3.205 -1.843 -14.201 1.00 92.19 190 HIS A C 1
ATOM 1411 O O . HIS A 1 190 ? 2.360 -1.782 -13.309 1.00 92.19 190 HIS A O 1
ATOM 1417 N N . VAL A 1 191 ? 4.157 -0.912 -14.333 1.00 93.12 191 VAL A N 1
ATOM 1418 C CA . VAL A 1 191 ? 4.276 0.269 -13.458 1.00 93.12 191 VAL A CA 1
ATOM 1419 C C . VAL A 1 191 ? 3.012 1.132 -13.527 1.00 93.12 191 VAL A C 1
ATOM 1421 O O . VAL A 1 191 ? 2.486 1.535 -12.491 1.00 93.12 191 VAL A O 1
ATOM 1424 N N . TYR A 1 192 ? 2.494 1.371 -14.732 1.00 92.75 192 TYR A N 1
ATOM 1425 C CA . TYR A 1 192 ? 1.284 2.157 -14.977 1.00 92.75 192 TYR A CA 1
ATOM 1426 C C . TYR A 1 192 ? 0.009 1.474 -14.444 1.00 92.75 192 TYR A C 1
ATOM 1428 O O . TYR A 1 192 ? -0.850 2.130 -13.849 1.00 92.75 192 TYR A O 1
ATOM 1436 N N . GLU A 1 193 ? -0.104 0.152 -14.589 1.00 91.50 193 GLU A N 1
ATOM 1437 C CA . GLU A 1 193 ? -1.206 -0.640 -14.023 1.00 91.50 193 GLU A CA 1
ATOM 1438 C C . GLU A 1 193 ? -1.185 -0.616 -12.478 1.00 91.50 193 GLU A C 1
ATOM 1440 O O . GLU A 1 193 ? -2.214 -0.357 -11.846 1.00 91.50 193 GLU A O 1
ATOM 1445 N N . ILE A 1 194 ? -0.006 -0.766 -11.857 1.00 91.69 194 ILE A N 1
ATOM 1446 C CA . ILE A 1 194 ? 0.181 -0.622 -10.400 1.00 91.69 194 ILE A CA 1
ATOM 1447 C C . ILE A 1 194 ? -0.144 0.810 -9.943 1.00 91.69 194 ILE A C 1
ATOM 1449 O O . ILE A 1 194 ? -0.802 0.987 -8.914 1.00 91.69 194 ILE A O 1
ATOM 1453 N N . ALA A 1 195 ? 0.261 1.833 -10.706 1.00 91.88 195 ALA A N 1
ATOM 1454 C CA . ALA A 1 195 ? -0.038 3.233 -10.408 1.00 91.88 195 ALA A CA 1
ATOM 1455 C C . ALA A 1 195 ? -1.549 3.497 -10.371 1.00 91.88 195 ALA A C 1
ATOM 1457 O O . ALA A 1 195 ? -2.031 4.077 -9.400 1.00 91.88 195 ALA A O 1
ATOM 1458 N N . LYS A 1 196 ? -2.310 3.008 -11.363 1.00 90.50 196 LYS A N 1
ATOM 1459 C CA . LYS A 1 196 ? -3.781 3.125 -11.395 1.00 90.50 196 LYS A CA 1
ATOM 1460 C C . LYS A 1 196 ? -4.452 2.467 -10.194 1.00 90.50 196 LYS A C 1
ATOM 1462 O O . LYS A 1 196 ? -5.314 3.080 -9.567 1.00 90.50 196 LYS A O 1
ATOM 1467 N N . LEU A 1 197 ? -4.043 1.245 -9.843 1.00 88.69 197 LEU A N 1
ATOM 1468 C CA . LEU A 1 197 ? -4.565 0.559 -8.658 1.00 88.69 197 LEU A CA 1
ATOM 1469 C C . LEU A 1 197 ? -4.276 1.371 -7.390 1.00 88.69 197 LEU A C 1
ATOM 1471 O O . LEU A 1 197 ? -5.182 1.621 -6.593 1.00 88.69 197 LEU A O 1
ATOM 1475 N N . LYS A 1 198 ? -3.036 1.851 -7.232 1.00 88.25 198 LYS A N 1
ATOM 1476 C CA . LYS A 1 198 ? -2.618 2.618 -6.055 1.00 88.25 198 LYS A CA 1
ATOM 1477 C C . LYS A 1 198 ? -3.280 3.996 -5.971 1.00 88.25 198 LYS A C 1
ATOM 1479 O O . LYS A 1 198 ? -3.594 4.433 -4.870 1.00 88.25 198 LYS A O 1
ATOM 1484 N N . GLN A 1 199 ? -3.564 4.650 -7.098 1.00 88.00 199 GLN A N 1
ATOM 1485 C CA . GLN A 1 199 ? -4.240 5.953 -7.158 1.00 88.00 199 GLN A CA 1
ATOM 1486 C C . GLN A 1 199 ? -5.669 5.919 -6.586 1.00 88.00 199 GLN A C 1
ATOM 1488 O O . GLN A 1 199 ? -6.173 6.946 -6.133 1.00 88.00 199 GLN A O 1
ATOM 1493 N N . SER A 1 200 ? -6.314 4.746 -6.552 1.00 83.88 200 SER A N 1
ATOM 1494 C CA . SER A 1 200 ? -7.638 4.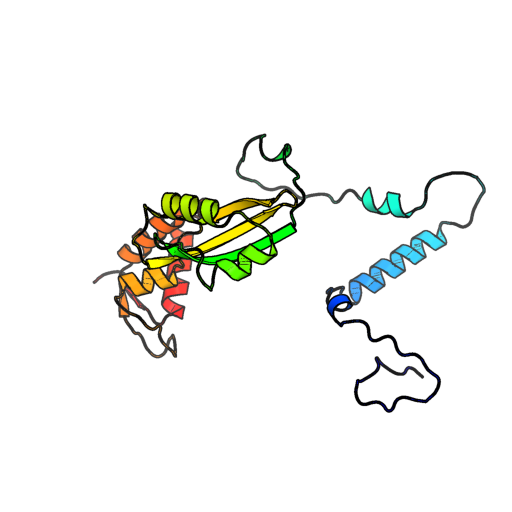587 -5.936 1.00 83.88 200 SER A CA 1
ATOM 1495 C C . SER A 1 200 ? -7.639 4.776 -4.405 1.00 83.88 200 SER A C 1
ATOM 1497 O O . SER A 1 200 ? -8.687 5.105 -3.835 1.00 83.88 200 SER A O 1
ATOM 1499 N N . ASP A 1 201 ? -6.478 4.649 -3.740 1.00 83.06 201 ASP A N 1
ATOM 1500 C CA . ASP A 1 201 ? -6.326 4.904 -2.301 1.00 83.06 201 ASP A CA 1
ATOM 1501 C C . ASP A 1 201 ? -6.633 6.367 -1.948 1.00 83.06 201 ASP A C 1
ATOM 1503 O O . ASP A 1 201 ? -6.145 7.276 -2.624 1.00 83.06 201 ASP A O 1
ATOM 1507 N N . PRO A 1 202 ? -7.304 6.642 -0.810 1.00 76.25 202 PRO A N 1
ATOM 1508 C CA . PRO A 1 202 ? -7.565 8.012 -0.360 1.00 76.25 202 PRO A CA 1
ATOM 1509 C C . PRO A 1 202 ? -6.291 8.862 -0.211 1.00 76.25 202 PRO A C 1
ATOM 1511 O O . PRO A 1 202 ? -6.343 10.063 -0.439 1.00 76.25 202 PRO A O 1
ATOM 1514 N N . TYR A 1 203 ? -5.145 8.247 0.098 1.00 76.00 203 TYR A N 1
ATOM 1515 C CA . TYR A 1 203 ? -3.854 8.933 0.224 1.00 76.00 203 TYR A CA 1
ATOM 1516 C C . TYR A 1 203 ? -3.220 9.343 -1.115 1.00 76.00 203 TYR A C 1
ATOM 1518 O O . TYR A 1 203 ? -2.394 10.249 -1.137 1.00 76.00 203 TYR A O 1
ATOM 1526 N N . CYS A 1 204 ? -3.568 8.676 -2.220 1.00 77.56 204 CYS A N 1
ATOM 1527 C CA . CYS A 1 204 ? -2.908 8.856 -3.519 1.00 77.5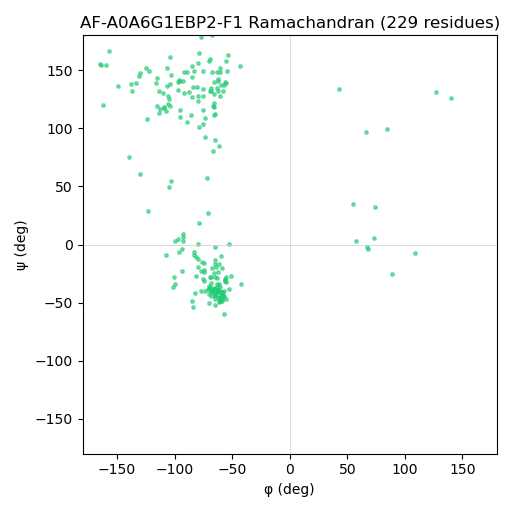6 204 CYS A CA 1
ATOM 1528 C C . CYS A 1 204 ? -3.769 9.618 -4.541 1.00 77.56 204 CYS A C 1
ATOM 1530 O O . CYS A 1 204 ? -3.249 10.026 -5.577 1.00 77.56 204 CYS A O 1
ATOM 1532 N N . LYS A 1 205 ? -5.052 9.871 -4.241 1.00 77.06 205 LYS A N 1
ATOM 1533 C CA . LYS A 1 205 ? -6.000 10.585 -5.121 1.00 77.06 205 LYS A CA 1
ATOM 1534 C C . LYS A 1 205 ? -5.550 11.980 -5.561 1.00 77.06 205 LYS A C 1
ATOM 1536 O O . LYS A 1 205 ? -5.919 12.408 -6.647 1.00 77.06 205 LYS A O 1
ATOM 1541 N N . HIS A 1 206 ? -4.776 12.685 -4.738 1.00 80.12 206 HIS A N 1
ATOM 1542 C CA . HIS A 1 206 ? -4.308 14.046 -5.035 1.00 80.12 206 HIS A CA 1
ATOM 1543 C C . HIS A 1 206 ? -3.050 14.090 -5.920 1.00 80.12 206 HIS A C 1
ATOM 1545 O O . HIS A 1 206 ? -2.612 15.170 -6.303 1.00 80.12 206 HIS A O 1
ATOM 1551 N N . MET A 1 207 ? -2.438 12.939 -6.218 1.00 84.19 207 MET A N 1
ATOM 1552 C CA . MET A 1 207 ? -1.174 12.856 -6.948 1.00 84.19 207 MET A CA 1
ATOM 1553 C C . MET A 1 207 ? -1.418 12.578 -8.436 1.00 84.19 207 MET A C 1
ATOM 1555 O O . MET A 1 207 ? -2.276 11.767 -8.796 1.00 84.19 207 MET A O 1
ATOM 1559 N N . SER A 1 208 ? -0.647 13.230 -9.311 1.00 90.94 208 SER A N 1
ATOM 1560 C CA . SER A 1 208 ? -0.690 12.934 -10.745 1.00 90.94 208 SER A CA 1
ATOM 1561 C C . SER A 1 208 ? -0.146 11.531 -11.027 1.00 90.94 208 SER A C 1
ATOM 1563 O O . SER A 1 208 ? 0.745 11.028 -10.333 1.00 90.94 208 SER A O 1
ATOM 1565 N N . LEU A 1 209 ? -0.678 10.891 -12.070 1.00 89.62 209 LEU A N 1
ATOM 1566 C CA . LEU A 1 209 ? -0.328 9.513 -12.416 1.00 89.62 209 LEU A CA 1
ATOM 1567 C C . LEU A 1 209 ? 1.165 9.397 -12.788 1.00 89.62 209 LEU A C 1
ATOM 1569 O O . LEU A 1 209 ? 1.838 8.466 -12.355 1.00 89.62 209 LEU A O 1
ATOM 1573 N N . GLU A 1 210 ? 1.729 10.400 -13.467 1.00 90.50 210 GLU A N 1
ATOM 1574 C CA . GLU A 1 210 ? 3.171 10.485 -13.740 1.00 90.50 210 GLU A CA 1
ATOM 1575 C C . GLU A 1 210 ? 4.032 10.520 -12.472 1.00 90.50 210 GLU A C 1
ATOM 1577 O O . GLU A 1 210 ? 5.072 9.862 -12.404 1.00 90.50 210 GLU A O 1
ATOM 1582 N N . ALA A 1 211 ? 3.617 11.285 -11.457 1.00 91.75 211 ALA A N 1
ATOM 1583 C CA . ALA A 1 211 ? 4.354 11.393 -10.205 1.00 91.75 211 ALA A CA 1
ATOM 1584 C C . ALA A 1 211 ? 4.271 10.082 -9.399 1.00 91.75 211 ALA A C 1
ATOM 1586 O O . ALA A 1 211 ? 5.270 9.660 -8.812 1.00 91.75 211 ALA A O 1
ATOM 1587 N N . LEU A 1 212 ? 3.126 9.387 -9.442 1.00 91.25 212 LEU A N 1
ATOM 1588 C CA . LEU A 1 212 ? 2.993 8.026 -8.910 1.00 91.25 212 LEU A CA 1
ATOM 1589 C C . LEU A 1 212 ? 3.917 7.041 -9.641 1.00 91.25 212 LEU A C 1
ATOM 1591 O O . LEU A 1 212 ? 4.648 6.306 -8.980 1.00 91.25 212 LEU A O 1
ATOM 1595 N N . CYS A 1 213 ? 3.966 7.064 -10.978 1.00 92.56 213 CYS A N 1
ATOM 1596 C CA . CYS A 1 213 ? 4.897 6.238 -11.752 1.00 92.56 213 CYS A CA 1
ATOM 1597 C C . CYS A 1 213 ? 6.361 6.509 -11.369 1.00 92.56 213 CYS A C 1
ATOM 1599 O O . CYS A 1 213 ? 7.097 5.560 -11.113 1.00 92.56 213 CYS A O 1
ATOM 1601 N N . LYS A 1 214 ? 6.778 7.778 -11.240 1.00 92.94 214 LYS A N 1
ATOM 1602 C CA . LYS A 1 214 ? 8.132 8.152 -10.777 1.00 92.94 214 LYS A CA 1
ATOM 1603 C C . LYS A 1 214 ? 8.445 7.596 -9.379 1.00 92.94 214 LYS A C 1
ATOM 1605 O O . LYS A 1 214 ? 9.535 7.073 -9.160 1.00 92.94 214 LYS A O 1
ATOM 1610 N N . SER A 1 215 ? 7.485 7.638 -8.451 1.00 92.56 215 SER A N 1
ATOM 1611 C CA . SER A 1 215 ? 7.632 7.055 -7.106 1.00 92.56 215 SER A CA 1
ATOM 1612 C C . SER A 1 215 ? 7.758 5.521 -7.132 1.00 92.56 215 SER A C 1
ATOM 1614 O O . SER A 1 215 ? 8.588 4.946 -6.419 1.00 92.56 215 SER A O 1
ATOM 1616 N N . ILE A 1 216 ? 6.994 4.848 -7.997 1.00 93.12 216 ILE A N 1
ATOM 1617 C CA . ILE A 1 216 ? 7.074 3.392 -8.188 1.00 93.12 216 ILE A CA 1
ATOM 1618 C C . ILE A 1 216 ? 8.412 2.996 -8.829 1.00 93.12 216 ILE A C 1
ATOM 1620 O O . ILE A 1 216 ? 9.024 2.033 -8.371 1.00 93.12 216 ILE A O 1
ATOM 1624 N N . ILE A 1 217 ? 8.907 3.766 -9.806 1.00 93.38 217 ILE A N 1
ATOM 1625 C CA . ILE A 1 217 ? 10.233 3.573 -10.419 1.00 93.38 217 ILE A CA 1
ATOM 1626 C C . ILE A 1 217 ? 11.340 3.665 -9.362 1.00 93.38 217 ILE A C 1
ATOM 1628 O O . ILE A 1 217 ? 12.160 2.757 -9.252 1.00 93.38 217 ILE A O 1
ATOM 1632 N N . GLY A 1 218 ? 11.318 4.698 -8.511 1.00 92.75 218 GLY A N 1
ATOM 1633 C CA . GLY A 1 218 ? 12.263 4.809 -7.394 1.00 92.75 218 GLY A CA 1
ATOM 1634 C C . GLY A 1 218 ? 12.214 3.598 -6.453 1.00 92.75 218 GLY A C 1
ATOM 1635 O O . GLY A 1 218 ? 13.254 3.081 -6.054 1.00 92.75 218 GLY A O 1
ATOM 1636 N N . THR A 1 219 ? 11.011 3.085 -6.169 1.00 92.75 219 THR A N 1
ATOM 1637 C CA . THR A 1 219 ? 10.825 1.883 -5.338 1.00 92.75 219 THR A CA 1
ATOM 1638 C C . THR A 1 219 ? 11.389 0.619 -6.002 1.00 92.75 219 THR A C 1
ATOM 1640 O O . THR A 1 219 ? 11.968 -0.218 -5.314 1.00 92.75 219 THR A O 1
ATOM 1643 N N . ALA A 1 220 ? 11.245 0.466 -7.322 1.00 92.38 220 ALA A N 1
ATOM 1644 C CA . ALA A 1 220 ? 11.795 -0.665 -8.073 1.00 92.38 220 ALA A CA 1
ATOM 1645 C C . ALA A 1 220 ? 13.329 -0.673 -8.051 1.00 92.38 220 ALA A C 1
ATOM 1647 O O . ALA A 1 220 ? 13.930 -1.699 -7.724 1.00 92.38 220 ALA A O 1
ATOM 1648 N N . ASN A 1 221 ? 13.950 0.491 -8.259 1.00 91.25 221 ASN A N 1
ATOM 1649 C CA . ASN A 1 221 ? 15.401 0.652 -8.185 1.00 91.25 221 ASN A CA 1
ATOM 1650 C C . ASN A 1 221 ? 15.941 0.229 -6.804 1.00 91.25 221 ASN A C 1
ATOM 1652 O O . ASN A 1 221 ? 16.913 -0.522 -6.721 1.00 91.25 221 ASN A O 1
ATOM 1656 N N . SER A 1 222 ? 15.267 0.615 -5.710 1.00 90.44 222 SER A N 1
ATOM 1657 C CA . SER A 1 222 ? 15.624 0.190 -4.343 1.00 90.44 222 SER A CA 1
ATOM 1658 C C . SER A 1 222 ? 15.477 -1.316 -4.079 1.00 90.44 222 SER A C 1
ATOM 1660 O O . SER A 1 222 ? 16.028 -1.811 -3.099 1.00 90.44 222 SER A O 1
ATOM 1662 N N . LEU A 1 223 ? 14.749 -2.057 -4.920 1.00 90.38 223 LEU A N 1
ATOM 1663 C CA . LEU A 1 223 ? 14.595 -3.515 -4.823 1.00 90.38 223 LEU A CA 1
ATOM 1664 C C . LEU A 1 223 ? 15.570 -4.287 -5.728 1.00 90.38 223 LEU A C 1
ATOM 1666 O O . LEU A 1 223 ? 15.613 -5.516 -5.642 1.00 90.38 223 LEU A O 1
ATOM 1670 N N . GLY A 1 224 ? 16.338 -3.590 -6.576 1.00 89.44 224 GLY A N 1
ATOM 1671 C CA . GLY A 1 224 ? 17.143 -4.198 -7.640 1.00 89.44 224 GLY A CA 1
ATOM 1672 C C . GLY A 1 224 ? 16.301 -4.687 -8.823 1.00 89.44 224 GLY A C 1
ATOM 1673 O O . GLY A 1 224 ? 16.632 -5.706 -9.424 1.00 89.44 224 GLY A O 1
ATOM 1674 N N . ILE A 1 225 ? 15.191 -4.006 -9.122 1.00 91.38 225 ILE A N 1
ATOM 1675 C CA . ILE A 1 225 ? 14.343 -4.277 -10.286 1.00 91.38 225 ILE A CA 1
ATOM 1676 C C . ILE A 1 225 ? 14.589 -3.176 -11.316 1.00 91.38 225 ILE A C 1
ATOM 1678 O O . ILE A 1 225 ? 14.372 -2.001 -11.021 1.00 91.38 225 ILE A O 1
ATOM 1682 N N . GLU A 1 226 ? 15.028 -3.557 -12.511 1.00 90.50 226 GLU A N 1
ATOM 1683 C CA . GLU A 1 226 ? 15.243 -2.628 -13.620 1.00 90.50 226 GLU A CA 1
ATOM 1684 C C . GLU A 1 226 ? 13.933 -2.389 -14.382 1.00 90.50 226 GLU A C 1
ATOM 1686 O O . GLU A 1 226 ? 13.109 -3.296 -14.516 1.00 90.50 226 GLU A O 1
ATOM 1691 N N . ILE A 1 227 ? 13.714 -1.166 -14.870 1.00 91.56 227 ILE A N 1
ATOM 1692 C CA . ILE A 1 227 ? 12.496 -0.811 -15.604 1.00 91.56 227 ILE A CA 1
ATOM 1693 C C . ILE A 1 227 ? 12.838 -0.490 -17.050 1.00 91.56 227 ILE A C 1
ATOM 1695 O O . ILE A 1 227 ? 13.470 0.523 -17.347 1.00 91.56 227 ILE A O 1
ATOM 1699 N N . VAL A 1 228 ? 12.363 -1.351 -17.944 1.00 89.56 228 VAL A N 1
ATOM 1700 C CA . VAL A 1 228 ? 12.582 -1.253 -19.385 1.00 89.56 228 VAL A CA 1
ATOM 1701 C C . VAL A 1 228 ? 11.377 -0.559 -20.028 1.00 89.56 228 VAL A C 1
ATOM 1703 O O . VAL A 1 228 ? 10.228 -0.759 -19.613 1.00 89.56 228 VAL A O 1
ATOM 1706 N N . LYS A 1 229 ? 11.636 0.298 -21.021 1.00 82.38 229 LYS A N 1
ATOM 1707 C CA . LYS A 1 229 ? 10.579 0.980 -21.783 1.00 82.38 229 LYS A CA 1
ATOM 1708 C C . LYS A 1 229 ? 9.826 -0.004 -22.677 1.00 82.38 229 LYS A C 1
ATOM 1710 O O . LYS A 1 229 ? 8.606 -0.091 -22.555 1.00 82.38 229 LYS A O 1
ATOM 1715 N N . ASP A 1 230 ? 10.573 -0.792 -23.444 1.00 73.06 230 ASP A N 1
ATOM 1716 C CA . ASP A 1 230 ? 10.080 -1.718 -24.463 1.00 73.06 230 ASP A CA 1
ATOM 1717 C C . ASP A 1 230 ? 10.791 -3.080 -24.314 1.00 73.06 230 ASP A C 1
ATOM 1719 O O . ASP A 1 230 ? 11.990 -3.115 -24.032 1.00 73.06 230 ASP A O 1
ATOM 1723 N N . LEU A 1 231 ? 10.050 -4.185 -24.465 1.00 55.75 231 LEU A N 1
ATOM 1724 C CA . LEU A 1 231 ? 10.550 -5.569 -24.541 1.00 55.75 231 LEU A CA 1
ATOM 1725 C C . LEU A 1 231 ? 10.039 -6.207 -25.836 1.00 55.75 231 LEU A C 1
ATOM 1727 O O . LEU A 1 231 ? 8.847 -5.962 -26.135 1.00 55.75 231 LEU A O 1
#

Mean predicted aligned error: 17.88 Å

Radius of gyration: 27.23 Å; Cα contacts (8 Å, |Δi|>4): 215; chains: 1; bounding box: 52×65×78 Å

Foldseek 3Di:
DDDPPDDPPDDDDPPDDDDDDDCVVVPDPDDPVNVVVVVVVVVVVVVPPPDDDDDDDDDPPVVVVVPDDDDDDDDDDDDDPVVVVDPFAWPDKDKAKDWALDQDCDDRNVVRCVVLVADSVVVSVVRNVVRVVDDTRQTWMKIWIAGPVSDIDIFIADGDLLVLLCVQFVHDAFDPDQPPAAPEEDELVSLLVSLVVRCVGPVNVVDDSVVSSVVSCVVCSVRNYHYDHDD

Secondary structure (DSSP, 8-state):
----SPPTTSPPPTT-------GGGS-----HHHHHHHHHHHHHHHTT--S--------THHHHHT--------------TTGGG----EEEEEEEEEETT---S-TTTHHHHHTTT--HHHHHHHHHHHHTTS-TT-EEEEEEEEETTS-EEEEEEPPPHHHHHHHHHT-SSPPSSTTT---EEEEHHHHHHHHHHHHTSTTTTTS-HHHHHHHHHHHHHHHTEEEES--

pLDDT: mean 70.22, std 21.12, range [25.45, 93.38]